Protein AF-K1T148-F1 (afdb_monomer)

Foldseek 3Di:
DVVLQVVLCVVCVNQKDWADDDKDWPPDPPPDPPPPCPPCPPPPPPVPPPDPDPDPPPPPDDPCVVQQVDPPNPWDPDFKDKDKDKIKMQGTWMDGPNDIGTKMKMKIKMWIWTDRGDPDIGTPDIDIAIEIEDDPCSPVPCCDPCNFVVSQVVCCVPPQVVPVVSVVVVYGHPGYD

Mean predicted aligned error: 13.89 Å

pLDDT: mean 74.74, std 14.48, range [38.25, 94.44]

Structure (mmCIF, N/CA/C/O backbone):
data_AF-K1T148-F1
#
_entry.id   AF-K1T148-F1
#
loop_
_atom_site.group_PDB
_atom_site.id
_atom_site.type_symbol
_atom_site.label_atom_id
_atom_site.label_alt_id
_atom_site.label_comp_id
_atom_site.label_asym_id
_atom_site.label_entity_id
_atom_site.label_seq_id
_atom_site.pdbx_PDB_ins_code
_atom_site.Cartn_x
_atom_site.Cartn_y
_atom_site.Cartn_z
_atom_site.occupancy
_atom_site.B_iso_or_equiv
_atom_site.auth_seq_id
_atom_site.auth_comp_id
_atom_site.auth_asym_id
_atom_site.auth_atom_id
_atom_site.pdbx_PDB_model_num
ATOM 1 N N . MET A 1 1 ? 2.094 3.150 15.308 1.00 55.84 1 MET A N 1
ATOM 2 C CA . MET A 1 1 ? 0.680 2.783 15.085 1.00 55.84 1 MET A CA 1
ATOM 3 C C . MET A 1 1 ? -0.249 3.056 16.262 1.00 55.84 1 MET A C 1
ATOM 5 O O . MET A 1 1 ? -1.378 3.397 15.967 1.00 55.84 1 MET A O 1
ATOM 9 N N . GLY A 1 2 ? 0.177 2.975 17.537 1.00 67.12 2 GLY A N 1
ATOM 10 C CA . GLY A 1 2 ? -0.718 3.254 18.683 1.00 67.12 2 GLY A CA 1
ATOM 11 C C . GLY A 1 2 ? -1.487 4.573 18.550 1.00 67.12 2 GLY A C 1
ATOM 12 O O . GLY A 1 2 ? -2.702 4.555 18.520 1.00 67.12 2 GLY A O 1
ATOM 13 N N . MET A 1 3 ? -0.789 5.675 18.246 1.00 77.06 3 MET A N 1
ATOM 14 C CA . MET A 1 3 ? -1.421 6.993 18.060 1.00 77.06 3 MET A CA 1
ATOM 15 C C . MET A 1 3 ? -2.500 7.054 16.962 1.00 77.06 3 MET A C 1
ATOM 17 O O . MET A 1 3 ? -3.396 7.885 17.048 1.00 77.06 3 MET A O 1
ATOM 21 N N . ILE A 1 4 ? -2.405 6.224 15.914 1.00 80.50 4 ILE A N 1
ATOM 22 C CA . ILE A 1 4 ? -3.405 6.192 14.831 1.00 80.50 4 ILE A CA 1
ATOM 23 C C . ILE A 1 4 ? -4.653 5.447 15.310 1.00 80.50 4 ILE A C 1
ATOM 25 O O . ILE A 1 4 ? -5.762 5.915 15.087 1.00 80.50 4 ILE A O 1
ATOM 29 N N . LEU A 1 5 ? -4.469 4.324 16.005 1.00 81.56 5 LEU A N 1
ATOM 30 C CA . LEU A 1 5 ? -5.564 3.521 16.553 1.00 81.56 5 LEU A CA 1
ATOM 31 C C . LEU A 1 5 ? -6.275 4.236 17.706 1.00 81.56 5 LEU A C 1
ATOM 33 O O . LEU A 1 5 ? -7.501 4.251 17.742 1.00 81.56 5 LEU A O 1
ATOM 37 N N . ASP A 1 6 ? -5.516 4.904 18.577 1.00 84.25 6 ASP A N 1
ATOM 38 C CA . ASP A 1 6 ? -6.058 5.740 19.651 1.00 84.25 6 ASP A CA 1
ATOM 39 C C . ASP A 1 6 ? -6.890 6.893 19.060 1.00 84.25 6 ASP A C 1
ATOM 41 O O . ASP A 1 6 ? -7.953 7.239 19.573 1.00 84.25 6 ASP A O 1
ATOM 45 N N . TYR A 1 7 ? -6.430 7.480 17.947 1.00 84.62 7 TYR A N 1
ATOM 46 C CA . TYR A 1 7 ? -7.187 8.504 17.229 1.00 84.62 7 TYR A CA 1
ATOM 47 C C . TYR A 1 7 ? -8.474 7.947 16.608 1.00 84.62 7 TYR A C 1
ATOM 49 O O . TYR A 1 7 ? -9.510 8.599 16.700 1.00 84.62 7 TYR A O 1
ATOM 57 N N . ILE A 1 8 ? -8.420 6.760 15.994 1.00 82.88 8 ILE A N 1
ATOM 58 C CA . ILE A 1 8 ? -9.592 6.076 15.424 1.00 82.88 8 ILE A CA 1
ATOM 59 C C . ILE A 1 8 ? -10.660 5.848 16.498 1.00 82.88 8 ILE A C 1
ATOM 61 O O . ILE A 1 8 ? -11.818 6.211 16.302 1.00 82.88 8 ILE A O 1
ATOM 65 N N . GLU A 1 9 ? -10.263 5.328 17.657 1.00 84.81 9 GLU A N 1
ATOM 66 C CA . GLU A 1 9 ? -11.169 5.056 18.776 1.00 84.81 9 GLU A CA 1
ATOM 67 C C . GLU A 1 9 ? -11.791 6.3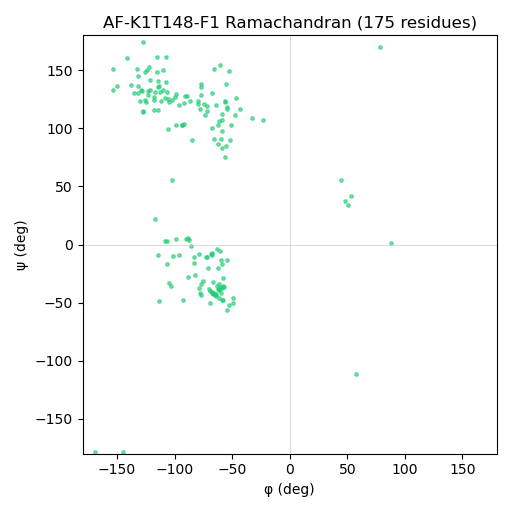49 19.340 1.00 84.81 9 GLU A C 1
ATOM 69 O O . GLU A 1 9 ? -13.005 6.429 19.544 1.00 84.81 9 GLU A O 1
ATOM 74 N N . GLN A 1 10 ? -10.991 7.413 19.498 1.00 85.19 10 GLN A N 1
ATOM 75 C CA . GLN A 1 10 ? -11.485 8.732 19.918 1.00 85.19 10 GLN A CA 1
ATOM 76 C C . GLN A 1 10 ? -12.444 9.356 18.896 1.00 85.19 10 GLN A C 1
ATOM 78 O O . GLN A 1 10 ? -13.482 9.908 19.269 1.00 85.19 10 GLN A O 1
ATOM 83 N N . ALA A 1 11 ? -12.106 9.284 17.607 1.00 82.44 11 ALA A N 1
ATOM 84 C CA . ALA A 1 11 ? -12.928 9.833 16.533 1.00 82.44 11 ALA A CA 1
ATOM 85 C C . ALA A 1 11 ? -14.255 9.075 16.384 1.00 82.44 11 ALA A C 1
ATOM 87 O O . ALA A 1 11 ? -15.274 9.696 16.084 1.00 82.44 11 ALA A O 1
ATOM 88 N N . GLY A 1 12 ? -14.253 7.771 16.675 1.00 77.75 12 GLY A N 1
ATOM 89 C CA . GLY A 1 12 ? -15.435 6.916 16.685 1.00 77.75 12 GLY A CA 1
ATOM 90 C C . GLY A 1 12 ? -16.450 7.222 17.783 1.00 77.75 12 GLY A C 1
ATOM 91 O O . GLY A 1 12 ? -17.535 6.652 17.756 1.00 77.75 12 GLY A O 1
ATOM 92 N N . LYS A 1 13 ? -16.135 8.089 18.760 1.00 81.25 13 LYS A N 1
ATOM 93 C CA . LYS A 1 13 ? -17.038 8.469 19.871 1.00 81.25 13 LYS A CA 1
ATOM 94 C C . LYS A 1 13 ? -17.701 7.258 20.559 1.00 81.25 13 LYS A C 1
ATOM 96 O O . LYS A 1 13 ? -18.871 7.318 20.932 1.00 81.25 13 LYS A O 1
ATOM 101 N N . GLY A 1 14 ? -16.957 6.159 20.711 1.00 79.12 14 GLY A N 1
ATOM 102 C CA . GLY A 1 14 ? -17.431 4.915 21.333 1.00 79.12 14 GLY A CA 1
ATOM 103 C C . GLY A 1 14 ? -18.119 3.915 20.395 1.00 79.12 14 GLY A C 1
ATOM 104 O O . GLY A 1 14 ? -18.543 2.864 20.864 1.00 79.12 14 GLY A O 1
ATOM 105 N N . LYS A 1 15 ? -18.222 4.201 19.089 1.00 80.31 15 LYS A N 1
ATOM 106 C CA . LYS A 1 15 ? -18.730 3.247 18.082 1.00 80.31 15 LYS A CA 1
ATOM 107 C C . LYS A 1 15 ? -17.730 2.153 17.733 1.00 80.31 15 LYS A C 1
ATOM 109 O O . LYS A 1 15 ? -18.122 1.032 17.422 1.00 80.31 15 LYS A O 1
ATOM 114 N N . TYR A 1 16 ? -16.449 2.494 17.795 1.00 85.31 16 TYR A N 1
ATOM 115 C CA . TYR A 1 16 ? -15.352 1.593 17.488 1.00 85.31 16 TYR A CA 1
ATOM 116 C C . TYR A 1 16 ? -14.536 1.337 18.744 1.00 85.31 16 TYR A C 1
ATOM 118 O O . TYR A 1 16 ? -14.278 2.268 19.507 1.00 85.31 16 TYR A O 1
ATOM 126 N N . GLN A 1 17 ? -14.098 0.096 18.920 1.00 88.19 17 GLN A N 1
ATOM 127 C CA . GLN A 1 17 ? -13.170 -0.280 19.981 1.00 88.19 17 GLN A CA 1
ATOM 128 C C . GLN A 1 17 ? -11.962 -0.993 19.380 1.00 88.19 17 GLN A C 1
ATOM 130 O O . GLN A 1 17 ? -12.118 -1.990 18.680 1.00 88.19 17 GLN A O 1
ATOM 135 N N . CYS A 1 18 ? -10.754 -0.505 19.646 1.00 87.56 18 CYS A N 1
ATOM 136 C CA . CYS A 1 18 ? -9.535 -1.113 19.113 1.00 87.56 18 CYS A CA 1
ATOM 137 C C . CYS A 1 18 ? -8.997 -2.166 20.093 1.00 87.56 18 CYS A C 1
ATOM 139 O O . CYS A 1 18 ? -8.753 -1.886 21.267 1.00 87.56 18 CYS A O 1
ATOM 141 N N . PHE A 1 19 ? -8.752 -3.381 19.607 1.00 88.00 19 PHE A N 1
ATOM 142 C CA . PHE A 1 19 ? -8.181 -4.477 20.384 1.00 88.00 19 PHE A CA 1
ATOM 143 C C . PHE A 1 19 ? -6.722 -4.693 20.004 1.00 88.00 19 PHE A C 1
ATOM 145 O O . PHE A 1 19 ? -6.395 -4.975 18.850 1.00 88.00 19 PHE A O 1
ATOM 152 N N . LYS A 1 20 ? -5.846 -4.609 21.010 1.00 87.69 20 LYS A N 1
ATOM 153 C CA . LYS A 1 20 ? -4.417 -4.876 20.841 1.00 87.69 20 LYS A CA 1
ATOM 154 C C . LYS A 1 20 ? -4.178 -6.368 20.643 1.00 87.69 20 LYS A C 1
ATOM 156 O O . LYS A 1 20 ? -4.372 -7.158 21.564 1.00 87.69 20 LYS A O 1
ATOM 161 N N . THR A 1 21 ? -3.703 -6.740 19.466 1.00 86.00 21 THR A N 1
ATOM 162 C CA . THR A 1 21 ? -3.376 -8.107 19.072 1.00 86.00 21 THR A CA 1
ATOM 163 C C . THR A 1 21 ? -1.954 -8.204 18.523 1.00 86.00 21 THR A C 1
ATOM 165 O O . THR A 1 21 ? -1.207 -7.225 18.418 1.00 86.00 21 THR A O 1
ATOM 168 N N . LYS A 1 22 ? -1.513 -9.436 18.252 1.00 84.62 22 LYS A N 1
ATOM 169 C CA . LYS A 1 22 ? -0.181 -9.681 17.698 1.00 84.62 22 LYS A CA 1
ATOM 170 C C . LYS A 1 22 ? -0.120 -9.134 16.271 1.00 84.62 22 LYS A C 1
ATOM 172 O O . LYS A 1 22 ? -0.955 -9.467 15.436 1.00 84.62 22 LYS A O 1
ATOM 177 N N . LYS A 1 23 ? 0.923 -8.352 15.989 1.00 87.88 23 LYS A N 1
ATOM 178 C CA . LYS A 1 23 ? 1.235 -7.868 14.639 1.00 87.88 23 LYS A CA 1
ATOM 179 C C . LYS A 1 23 ? 1.873 -8.984 13.832 1.00 87.88 23 LYS A C 1
ATOM 181 O O . LYS A 1 23 ? 2.837 -9.594 14.295 1.00 87.88 23 LYS A O 1
ATOM 186 N N . ILE A 1 24 ? 1.339 -9.240 12.646 1.00 86.88 24 ILE A N 1
ATOM 187 C CA . ILE A 1 24 ? 1.723 -10.387 11.820 1.00 86.88 24 ILE A CA 1
ATOM 188 C C . ILE A 1 24 ? 1.992 -9.900 10.396 1.00 86.88 24 ILE A C 1
ATOM 190 O O . ILE A 1 24 ? 1.175 -9.179 9.829 1.00 86.88 24 ILE A O 1
ATOM 194 N N . CYS A 1 25 ? 3.134 -10.286 9.822 1.00 87.50 25 CYS A N 1
ATOM 195 C CA . CYS A 1 25 ? 3.439 -10.066 8.406 1.00 87.50 25 CYS A CA 1
ATOM 196 C C . CYS A 1 25 ? 2.694 -11.100 7.560 1.00 87.50 25 CYS A C 1
ATOM 198 O O . CYS A 1 25 ? 2.951 -12.288 7.673 1.00 87.50 25 CYS A O 1
ATOM 200 N N . LEU A 1 26 ? 1.778 -10.683 6.701 1.00 84.94 26 LEU A N 1
ATOM 201 C CA . LEU A 1 26 ? 0.997 -11.612 5.884 1.00 84.94 26 LEU A CA 1
ATOM 202 C C . LEU A 1 26 ? 1.770 -12.144 4.667 1.00 84.94 26 LEU A C 1
ATOM 204 O O . LEU A 1 26 ? 1.286 -13.058 4.011 1.00 84.94 26 LEU A O 1
ATOM 208 N N . ASP A 1 27 ? 2.962 -11.612 4.374 1.00 77.94 27 ASP A N 1
ATOM 209 C CA . ASP A 1 27 ? 3.789 -12.084 3.252 1.00 77.94 27 ASP A CA 1
ATOM 210 C C . ASP A 1 27 ? 4.859 -13.107 3.654 1.00 77.94 27 ASP A C 1
ATOM 212 O O . ASP A 1 27 ? 5.496 -13.697 2.783 1.00 77.94 27 ASP A O 1
ATOM 216 N N . SER A 1 28 ? 5.086 -13.337 4.951 1.00 70.12 28 SER A N 1
ATOM 217 C CA . SER A 1 28 ? 5.961 -14.425 5.396 1.00 70.12 28 SER A CA 1
ATOM 218 C C . SER A 1 28 ? 5.202 -15.751 5.355 1.00 70.12 28 SER A C 1
ATOM 220 O O . SER A 1 28 ? 4.199 -15.907 6.050 1.00 70.12 28 SER A O 1
ATOM 222 N N . VAL A 1 29 ? 5.724 -16.702 4.574 1.00 57.78 29 VAL A N 1
ATOM 223 C CA . VAL A 1 29 ? 5.189 -18.064 4.359 1.00 57.78 29 VAL A CA 1
ATOM 224 C C . VAL A 1 29 ? 5.078 -18.876 5.665 1.00 57.78 29 VAL A C 1
ATOM 226 O O . VAL A 1 29 ? 4.322 -19.838 5.731 1.00 57.78 29 VAL A O 1
ATOM 229 N N . ASP A 1 30 ? 5.756 -18.440 6.729 1.00 53.31 30 ASP A N 1
ATOM 230 C CA . ASP A 1 30 ? 5.854 -19.147 8.013 1.00 53.31 30 ASP A CA 1
ATOM 231 C C . ASP A 1 30 ? 4.746 -18.823 9.030 1.00 53.31 30 ASP A C 1
ATOM 233 O O . ASP A 1 30 ? 4.816 -19.277 10.171 1.00 53.31 30 ASP A O 1
ATOM 237 N N . ASN A 1 31 ? 3.723 -18.036 8.677 1.00 49.59 31 ASN A N 1
ATOM 238 C CA . ASN A 1 31 ? 2.608 -17.809 9.600 1.00 49.59 31 ASN A CA 1
ATOM 239 C C . ASN A 1 31 ? 1.578 -18.930 9.488 1.00 49.59 31 ASN A C 1
ATOM 241 O O . ASN A 1 31 ? 0.641 -18.849 8.700 1.00 49.59 31 ASN A O 1
ATOM 245 N N . ASP A 1 32 ? 1.791 -19.959 10.309 1.00 46.97 32 ASP A N 1
ATOM 246 C CA . ASP A 1 32 ? 0.795 -20.924 10.772 1.00 46.97 32 ASP A CA 1
ATOM 247 C C . ASP A 1 32 ? -0.136 -21.447 9.671 1.00 46.97 32 ASP A C 1
ATOM 249 O O . ASP A 1 32 ? -1.365 -21.447 9.794 1.00 46.97 32 ASP A O 1
ATOM 253 N N . THR A 1 33 ? 0.453 -22.008 8.612 1.00 43.75 33 THR A N 1
ATOM 254 C CA . THR A 1 33 ? -0.211 -23.170 8.033 1.00 43.75 33 THR A CA 1
ATOM 255 C C . THR A 1 33 ? -0.207 -24.223 9.137 1.00 43.75 33 THR A C 1
ATOM 257 O O . THR A 1 33 ? 0.805 -24.857 9.424 1.00 43.75 33 THR A O 1
ATOM 260 N N . ILE A 1 34 ? -1.355 -24.420 9.795 1.00 44.72 34 ILE A N 1
ATOM 261 C CA . ILE A 1 34 ? -1.693 -25.770 10.237 1.00 44.72 34 ILE A CA 1
ATOM 262 C C . ILE A 1 34 ? -1.517 -26.581 8.964 1.00 44.72 34 ILE A C 1
ATOM 264 O O . ILE A 1 34 ? -2.304 -26.432 8.027 1.00 44.72 34 ILE A O 1
ATOM 268 N N . ALA A 1 35 ? -0.401 -27.300 8.886 1.00 41.62 35 ALA A N 1
ATOM 269 C CA . ALA A 1 35 ? -0.096 -28.189 7.797 1.00 41.62 35 ALA A CA 1
ATOM 270 C C . ALA A 1 35 ? -1.188 -29.253 7.826 1.00 41.62 35 ALA A C 1
ATOM 272 O O . ALA A 1 35 ? -1.060 -30.306 8.448 1.00 41.62 35 ALA A O 1
ATOM 273 N N . TYR A 1 36 ? -2.310 -28.963 7.172 1.00 38.25 36 TYR A N 1
ATOM 274 C CA . TYR A 1 36 ? -3.072 -29.994 6.522 1.00 38.25 36 TYR A CA 1
ATOM 275 C C . TYR A 1 36 ? -2.080 -30.560 5.521 1.00 38.25 36 TYR A C 1
ATOM 277 O O . TYR A 1 36 ? -1.922 -30.025 4.425 1.00 38.25 36 TYR A O 1
ATOM 285 N N . ASN A 1 37 ? -1.347 -31.585 5.964 1.00 43.41 37 ASN A N 1
ATOM 286 C CA . ASN A 1 37 ? -0.711 -32.568 5.112 1.00 43.41 37 ASN A CA 1
ATOM 287 C C . ASN A 1 37 ? -1.839 -33.156 4.259 1.00 43.41 37 ASN A C 1
ATOM 289 O O . ASN A 1 37 ? -2.349 -34.242 4.520 1.00 43.41 37 ASN A O 1
ATOM 293 N N . TYR A 1 38 ? -2.290 -32.394 3.266 1.00 43.09 38 TYR A N 1
ATOM 294 C CA . TYR A 1 38 ? -2.750 -32.985 2.040 1.00 43.09 38 TYR A CA 1
ATOM 295 C C . TYR A 1 38 ? -1.532 -33.742 1.568 1.00 43.09 38 TYR A C 1
ATOM 297 O O . TYR A 1 38 ? -0.529 -33.114 1.240 1.00 43.09 38 TYR A O 1
ATOM 305 N N . ASP A 1 39 ? -1.607 -35.069 1.684 1.00 50.28 39 ASP A N 1
ATOM 306 C CA . ASP A 1 39 ? -0.685 -35.993 1.052 1.00 50.28 39 ASP A CA 1
ATOM 307 C C . ASP A 1 39 ? -0.254 -35.360 -0.263 1.00 50.28 39 ASP A C 1
ATOM 309 O O . ASP A 1 39 ? -1.065 -35.243 -1.193 1.00 50.28 39 ASP A O 1
ATOM 313 N N . ASP A 1 40 ? 1.004 -34.921 -0.309 1.00 50.25 40 ASP A N 1
ATOM 314 C CA . ASP A 1 40 ? 1.718 -34.694 -1.546 1.00 50.25 40 ASP A CA 1
ATOM 315 C C . ASP A 1 40 ? 1.709 -36.057 -2.230 1.00 50.25 40 ASP A C 1
ATOM 317 O O . ASP A 1 40 ? 2.630 -36.868 -2.113 1.00 50.25 40 ASP A O 1
ATOM 321 N N . LYS A 1 41 ? 0.603 -36.353 -2.920 1.00 52.31 41 LYS A N 1
ATOM 322 C CA . LYS A 1 41 ? 0.574 -37.351 -3.964 1.00 52.31 41 LYS A CA 1
ATOM 323 C C . LYS A 1 41 ? 1.601 -36.833 -4.934 1.00 52.31 41 LYS A C 1
ATOM 325 O O . LYS A 1 41 ? 1.324 -35.905 -5.690 1.00 52.31 41 LYS A O 1
ATOM 330 N N . THR A 1 42 ? 2.794 -37.405 -4.792 1.00 50.00 42 THR A N 1
ATOM 331 C CA . THR A 1 42 ? 3.965 -37.255 -5.636 1.00 50.00 42 THR A CA 1
ATOM 332 C C . THR A 1 42 ? 3.491 -36.813 -6.999 1.00 50.00 42 THR A C 1
ATOM 334 O O . THR A 1 42 ? 2.830 -37.603 -7.685 1.00 50.00 42 THR A O 1
ATOM 337 N N . ILE A 1 43 ? 3.727 -35.538 -7.328 1.00 48.59 43 ILE A N 1
ATOM 338 C CA . ILE A 1 43 ? 3.428 -34.996 -8.647 1.00 48.59 43 ILE A CA 1
ATOM 339 C C . ILE A 1 43 ? 4.018 -36.016 -9.600 1.00 48.59 43 ILE A C 1
ATOM 341 O O . ILE A 1 43 ? 5.232 -36.240 -9.582 1.00 48.59 43 ILE A O 1
ATOM 345 N N . ALA A 1 44 ? 3.136 -36.724 -10.315 1.00 48.00 44 ALA A N 1
ATOM 346 C CA . ALA A 1 44 ? 3.539 -37.735 -11.268 1.00 48.00 44 ALA A CA 1
ATOM 347 C C . ALA A 1 44 ? 4.649 -37.095 -12.083 1.00 48.00 44 ALA A C 1
ATOM 349 O O . ALA A 1 44 ? 4.464 -35.963 -12.534 1.00 48.00 44 ALA A O 1
ATOM 350 N N . ASN A 1 45 ? 5.804 -37.764 -12.154 1.00 50.97 45 ASN A N 1
ATOM 351 C CA . ASN A 1 45 ? 6.959 -37.318 -12.914 1.00 50.97 45 ASN A CA 1
ATOM 352 C C . ASN A 1 45 ? 6.498 -37.093 -14.352 1.00 50.97 45 ASN A C 1
ATOM 354 O O . ASN A 1 45 ? 6.578 -37.988 -15.191 1.00 50.97 45 ASN A O 1
ATOM 358 N N . ALA A 1 46 ? 5.959 -35.906 -14.619 1.00 48.50 46 ALA A N 1
ATOM 359 C CA . ALA A 1 46 ? 5.690 -35.419 -15.937 1.00 48.50 46 ALA A CA 1
ATOM 360 C C . ALA A 1 46 ? 7.081 -35.386 -16.525 1.00 48.50 46 ALA A C 1
ATOM 362 O O . ALA A 1 46 ? 7.927 -34.602 -16.088 1.00 48.50 46 ALA A O 1
ATOM 363 N N . THR A 1 47 ? 7.347 -36.342 -17.408 1.00 55.03 47 THR A N 1
ATOM 364 C CA . THR A 1 47 ? 8.509 -36.363 -18.275 1.00 55.03 47 THR A CA 1
ATOM 365 C C . THR A 1 47 ? 8.520 -35.017 -18.970 1.00 55.03 47 THR A C 1
ATOM 367 O O . THR A 1 47 ? 7.853 -34.822 -19.984 1.00 55.03 47 THR A O 1
ATOM 370 N N . LYS A 1 48 ? 9.193 -34.051 -18.337 1.00 47.06 48 LYS A N 1
ATOM 371 C CA . LYS A 1 48 ? 9.434 -32.728 -18.877 1.00 47.06 48 LYS A CA 1
ATOM 372 C C . LYS A 1 48 ? 10.087 -33.004 -20.213 1.00 47.06 48 LYS A C 1
ATOM 374 O O . LYS A 1 48 ? 11.169 -33.593 -20.244 1.00 47.06 48 LYS A O 1
ATOM 379 N N . SER A 1 49 ? 9.440 -32.615 -21.307 1.00 53.25 49 SER A N 1
ATOM 380 C CA . SER A 1 49 ? 10.207 -32.400 -22.519 1.00 53.25 49 SER A CA 1
ATOM 381 C C . SER A 1 49 ? 11.289 -31.402 -22.111 1.00 53.25 49 SER A C 1
ATOM 383 O O . SER A 1 49 ? 11.007 -30.322 -21.592 1.00 53.25 49 SER A O 1
ATOM 385 N N . THR A 1 50 ? 12.550 -31.809 -22.218 1.00 57.06 50 THR A N 1
ATOM 386 C CA . THR A 1 50 ? 13.704 -30.985 -21.831 1.00 57.06 50 THR A CA 1
ATOM 387 C C . THR A 1 50 ? 13.756 -29.677 -22.617 1.00 57.06 50 THR A C 1
ATOM 389 O O . THR A 1 50 ? 14.473 -28.758 -22.234 1.00 57.06 50 THR A O 1
ATOM 392 N N . PHE A 1 51 ? 12.963 -29.577 -23.685 1.00 57.59 51 PHE A N 1
ATOM 393 C CA . PHE A 1 51 ? 12.850 -28.427 -24.554 1.00 57.59 51 PHE A CA 1
ATOM 394 C C . PHE A 1 51 ? 11.375 -28.196 -24.901 1.00 57.59 51 PHE A C 1
ATOM 396 O O . PHE A 1 51 ? 10.620 -29.140 -25.140 1.00 57.59 51 PHE A O 1
ATOM 403 N N . ALA A 1 52 ? 10.970 -26.927 -24.881 1.00 58.16 52 ALA A N 1
ATOM 404 C CA . ALA A 1 52 ? 9.621 -26.471 -25.217 1.00 58.16 52 ALA A CA 1
ATOM 405 C C . ALA A 1 52 ? 9.463 -26.129 -26.713 1.00 58.16 52 ALA A C 1
ATOM 407 O O . ALA A 1 52 ? 8.419 -25.630 -27.121 1.00 58.16 52 ALA A O 1
ATOM 408 N N . GLU A 1 53 ? 10.494 -26.365 -27.529 1.00 57.09 53 GLU A N 1
ATOM 409 C CA . GLU A 1 53 ? 10.451 -26.088 -28.965 1.00 57.09 53 GLU A CA 1
ATOM 410 C C . GLU A 1 53 ? 9.935 -27.301 -29.740 1.00 57.09 53 GLU A C 1
ATOM 412 O O . GLU A 1 53 ? 10.429 -28.415 -29.580 1.00 57.09 53 GLU A O 1
ATOM 417 N N . THR A 1 54 ? 8.927 -27.069 -30.582 1.00 65.94 54 THR A N 1
ATOM 418 C CA . THR A 1 54 ? 8.289 -28.082 -31.438 1.00 65.94 54 THR A CA 1
ATOM 419 C C . THR A 1 54 ? 9.063 -28.324 -32.742 1.00 65.94 54 THR A C 1
ATOM 421 O O . THR A 1 54 ? 8.846 -29.334 -33.406 1.00 65.94 54 THR A O 1
ATOM 424 N N . ASP A 1 55 ? 9.980 -27.422 -33.108 1.00 66.50 55 ASP A N 1
ATOM 425 C CA . ASP A 1 55 ? 10.817 -27.501 -34.308 1.00 66.50 55 ASP A CA 1
ATOM 426 C C . ASP A 1 55 ? 12.299 -27.579 -33.911 1.00 66.50 55 ASP A C 1
ATOM 428 O O . ASP A 1 55 ? 12.850 -26.656 -33.320 1.00 66.50 55 ASP A O 1
ATOM 432 N N . HIS A 1 56 ? 12.942 -28.705 -34.225 1.00 65.12 56 HIS A N 1
ATOM 433 C CA . HIS A 1 56 ? 14.360 -28.957 -33.947 1.00 65.12 56 HIS A CA 1
ATOM 434 C C . HIS A 1 56 ? 15.262 -28.727 -35.163 1.00 65.12 56 HIS A C 1
ATOM 436 O O . HIS A 1 56 ? 16.464 -29.021 -35.114 1.00 65.12 56 HIS A O 1
ATOM 442 N N . SER A 1 57 ? 14.710 -28.245 -36.278 1.00 70.31 57 SER A N 1
ATOM 443 C CA . SER A 1 57 ? 15.527 -27.879 -37.421 1.00 70.31 57 SER A CA 1
ATOM 444 C C . SER A 1 57 ? 16.437 -26.719 -37.008 1.00 70.31 57 SER A C 1
ATOM 446 O O . SER A 1 57 ? 16.000 -25.663 -36.557 1.00 70.31 57 SER A O 1
ATOM 448 N N . ARG A 1 58 ? 17.758 -26.929 -37.088 1.00 58.84 58 ARG A N 1
ATOM 449 C CA . ARG A 1 58 ? 18.732 -25.867 -36.819 1.00 58.84 58 ARG A CA 1
ATOM 450 C C . ARG A 1 58 ? 18.588 -24.796 -37.895 1.00 58.84 58 ARG A C 1
ATOM 452 O O . ARG A 1 58 ? 19.267 -24.843 -38.921 1.00 58.84 58 ARG A O 1
ATOM 459 N N . VAL A 1 59 ? 17.741 -23.803 -37.644 1.00 65.56 59 VAL A N 1
ATOM 460 C CA . VAL A 1 59 ? 17.830 -22.517 -38.330 1.00 65.56 59 VAL A CA 1
ATOM 461 C C . VAL A 1 59 ? 19.246 -22.011 -38.071 1.00 65.56 59 VAL A C 1
ATOM 463 O O . VAL A 1 59 ? 19.686 -21.974 -36.921 1.00 65.56 59 VAL A O 1
ATOM 466 N N . LYS A 1 60 ? 20.004 -21.721 -39.138 1.00 64.56 60 LYS A N 1
ATOM 467 C CA . LYS A 1 60 ? 21.386 -21.224 -39.047 1.00 64.56 60 LYS A CA 1
ATOM 468 C C . LYS A 1 60 ? 21.456 -20.170 -37.946 1.00 64.56 60 LYS A C 1
ATOM 470 O O . LYS A 1 60 ? 20.798 -19.137 -38.052 1.00 64.56 60 LYS A O 1
ATOM 475 N N . THR A 1 61 ? 22.225 -20.440 -36.895 1.00 62.88 61 THR A N 1
ATOM 476 C CA . THR A 1 61 ? 22.363 -19.527 -35.764 1.00 62.88 61 THR A CA 1
ATOM 477 C C . THR A 1 61 ? 22.899 -18.205 -36.295 1.00 62.88 61 THR A C 1
ATOM 479 O O . THR A 1 61 ? 24.023 -18.132 -36.794 1.00 62.88 61 THR A O 1
ATOM 482 N N . VAL A 1 62 ? 22.083 -17.156 -36.252 1.00 61.84 62 VAL A N 1
ATOM 483 C CA . VAL A 1 62 ? 22.516 -15.836 -36.703 1.00 61.84 62 VAL A CA 1
ATOM 484 C C . VAL A 1 62 ? 23.348 -15.224 -35.585 1.00 61.84 62 VAL A C 1
ATOM 486 O O . VAL A 1 62 ? 22.888 -15.098 -34.451 1.00 61.84 62 VAL A O 1
ATOM 489 N N . SER A 1 63 ? 24.589 -14.838 -35.890 1.00 63.12 63 SER A N 1
ATOM 490 C CA . SER A 1 63 ? 25.408 -14.082 -34.944 1.00 63.12 63 SER A CA 1
ATOM 491 C C . SER A 1 63 ? 24.800 -12.698 -34.749 1.00 63.12 63 SER A C 1
ATOM 493 O O . SER A 1 63 ? 24.983 -11.787 -35.556 1.00 63.12 63 SER A O 1
ATOM 495 N N . ILE A 1 64 ? 24.074 -12.532 -33.646 1.00 63.00 64 ILE A N 1
ATOM 496 C CA . ILE A 1 64 ? 23.427 -11.266 -33.298 1.00 63.00 64 ILE A CA 1
ATOM 497 C C . ILE A 1 64 ? 24.461 -10.220 -32.832 1.00 63.00 64 ILE A C 1
ATOM 499 O O . ILE A 1 64 ? 24.172 -9.032 -32.737 1.00 63.00 64 ILE A O 1
ATOM 503 N N . ALA A 1 65 ? 25.712 -10.628 -32.590 1.00 64.19 65 ALA A N 1
ATOM 504 C CA . ALA A 1 65 ? 26.764 -9.764 -32.062 1.00 64.19 65 ALA A CA 1
ATOM 505 C C . ALA A 1 65 ? 27.022 -8.518 -32.926 1.00 64.19 65 ALA A C 1
ATOM 507 O O . ALA A 1 65 ? 27.267 -7.451 -32.373 1.00 64.19 65 ALA A O 1
ATOM 508 N N . TYR A 1 66 ? 26.944 -8.619 -34.257 1.00 60.22 66 TYR A N 1
ATOM 509 C CA . TYR A 1 66 ? 27.154 -7.466 -35.142 1.00 60.22 66 TYR A CA 1
ATOM 510 C C . TYR A 1 66 ? 26.038 -6.417 -34.997 1.00 60.22 66 TYR A C 1
ATOM 512 O O . TYR A 1 66 ? 26.312 -5.223 -34.880 1.00 60.22 66 TYR A O 1
ATOM 520 N N . LEU A 1 67 ? 24.787 -6.877 -34.898 1.00 58.00 67 LEU A N 1
ATOM 521 C CA . LEU A 1 67 ? 23.596 -6.036 -34.740 1.00 58.00 67 LEU A CA 1
ATOM 522 C C . LEU A 1 67 ? 23.468 -5.395 -33.353 1.00 58.00 67 LEU A C 1
ATOM 524 O O . LEU A 1 67 ? 22.620 -4.537 -33.189 1.00 58.00 67 LEU A O 1
ATOM 528 N N . PHE A 1 68 ? 24.271 -5.793 -32.362 1.00 59.50 68 PHE A N 1
ATOM 529 C CA . PHE A 1 68 ? 24.254 -5.213 -31.007 1.00 59.50 68 PHE A CA 1
ATOM 530 C C . PHE A 1 68 ? 25.547 -4.469 -30.643 1.00 59.50 68 PHE A C 1
ATOM 532 O O . PHE A 1 68 ? 25.605 -3.828 -29.597 1.00 59.50 68 PHE A O 1
ATOM 539 N N . LYS A 1 69 ? 26.597 -4.572 -31.470 1.00 59.59 69 LYS A N 1
ATOM 540 C CA . LYS A 1 69 ? 27.894 -3.898 -31.265 1.00 59.59 69 LYS A CA 1
ATOM 541 C C . LYS A 1 69 ? 28.071 -2.651 -32.134 1.00 59.59 69 LYS A C 1
ATOM 543 O O . LYS A 1 69 ? 29.037 -1.918 -31.949 1.00 59.59 69 LYS A O 1
ATOM 548 N N . SER A 1 70 ? 27.181 -2.420 -33.096 1.00 63.75 70 SER A N 1
ATOM 549 C CA . SER A 1 70 ? 27.251 -1.243 -33.960 1.00 63.75 70 SER A CA 1
ATOM 550 C C . SER A 1 70 ? 26.740 0.008 -33.223 1.00 63.75 70 SER A C 1
ATOM 552 O O . SER A 1 70 ? 25.675 -0.039 -32.614 1.00 63.75 70 SER A O 1
ATOM 554 N N . PRO A 1 71 ? 27.422 1.163 -33.315 1.00 61.56 71 PRO A N 1
ATOM 555 C CA . PRO A 1 71 ? 26.914 2.431 -32.783 1.00 61.56 71 PRO A CA 1
ATOM 556 C C . PRO A 1 71 ? 25.672 2.952 -33.534 1.00 61.56 71 PRO A C 1
ATOM 558 O O . PRO A 1 71 ? 25.063 3.926 -33.108 1.00 61.56 71 PRO A O 1
ATOM 561 N N . LYS A 1 72 ? 25.279 2.311 -34.648 1.00 63.59 72 LYS A N 1
ATOM 562 C CA . LYS A 1 72 ? 24.059 2.622 -35.418 1.00 63.59 72 LYS A CA 1
ATOM 563 C C . LYS A 1 72 ? 22.811 1.886 -34.919 1.00 63.59 72 LYS A C 1
ATOM 565 O O . LYS A 1 72 ? 21.768 1.960 -35.564 1.00 63.59 72 LYS A O 1
ATOM 570 N N . VAL A 1 73 ? 22.915 1.125 -33.832 1.00 66.75 73 VAL A N 1
ATOM 571 C CA . VAL A 1 73 ? 21.787 0.354 -33.306 1.00 66.75 73 VAL A CA 1
ATOM 572 C C . VAL A 1 73 ? 20.822 1.320 -32.628 1.00 66.75 73 VAL A C 1
ATOM 574 O O . VAL A 1 73 ? 21.236 2.041 -31.718 1.00 66.75 73 VAL A O 1
ATOM 577 N N . PRO A 1 74 ? 19.556 1.382 -33.072 1.00 69.44 74 PRO A N 1
ATOM 578 C CA . PRO A 1 74 ? 18.573 2.249 -32.447 1.00 69.44 74 PRO A CA 1
ATOM 579 C C . PRO A 1 74 ? 18.382 1.852 -30.974 1.00 69.44 74 PRO A C 1
ATOM 581 O O . PRO A 1 74 ? 18.613 0.693 -30.612 1.00 69.44 74 PRO A O 1
ATOM 584 N N . PRO A 1 75 ? 17.955 2.789 -30.109 1.00 72.62 75 PRO A N 1
ATOM 585 C CA . PRO A 1 75 ? 17.660 2.479 -28.716 1.00 72.62 75 PRO A CA 1
ATOM 586 C C . PRO A 1 75 ? 16.684 1.296 -28.620 1.00 72.62 75 PRO A C 1
ATOM 588 O O . PRO A 1 75 ? 15.851 1.111 -29.516 1.00 72.62 75 PRO A O 1
ATOM 591 N N . PRO A 1 76 ? 16.769 0.482 -27.550 1.00 76.62 76 PRO A N 1
ATOM 592 C CA . PRO A 1 76 ? 15.928 -0.698 -27.416 1.00 76.62 76 PRO A CA 1
ATOM 593 C C . PRO A 1 76 ? 14.452 -0.308 -27.527 1.00 76.62 76 PRO A C 1
ATOM 595 O O . PRO A 1 76 ? 14.025 0.689 -26.952 1.00 76.62 76 PRO A O 1
ATOM 598 N N . ILE A 1 77 ? 13.665 -1.107 -28.251 1.00 80.62 77 ILE A N 1
ATOM 599 C CA . ILE A 1 77 ? 12.223 -0.864 -28.426 1.00 80.62 77 ILE A CA 1
ATOM 600 C C . ILE A 1 77 ? 11.517 -0.914 -27.057 1.00 80.62 77 ILE A C 1
ATOM 602 O O . ILE A 1 77 ? 10.674 -0.076 -26.750 1.00 80.62 77 ILE A O 1
ATOM 606 N N . PHE A 1 78 ? 11.947 -1.835 -26.186 1.00 84.12 78 PHE A N 1
ATOM 607 C CA . PHE A 1 78 ? 11.528 -1.904 -24.785 1.00 84.12 78 PHE A CA 1
ATOM 608 C C . PHE A 1 78 ? 12.504 -1.140 -23.889 1.00 84.12 78 PHE A C 1
ATOM 610 O O . PHE A 1 78 ? 13.604 -1.627 -23.580 1.00 84.12 78 PHE A O 1
ATOM 617 N N . GLN A 1 79 ? 12.084 0.059 -23.485 1.00 89.12 79 GLN A N 1
ATOM 618 C CA . GLN A 1 79 ? 12.867 0.956 -22.630 1.00 89.12 79 GLN A CA 1
ATOM 619 C C . GLN A 1 79 ? 12.367 0.987 -21.193 1.00 89.12 79 GLN A C 1
ATOM 621 O O . GLN A 1 79 ? 13.182 1.166 -20.301 1.00 89.12 79 GLN A O 1
ATOM 626 N N . TYR A 1 80 ? 11.066 0.842 -20.959 1.00 92.00 80 TYR A N 1
ATOM 627 C CA . TYR A 1 80 ? 10.470 1.006 -19.636 1.00 92.00 80 TYR A CA 1
ATOM 628 C C . TYR A 1 80 ? 10.070 -0.346 -19.059 1.00 92.00 80 TYR A C 1
ATOM 630 O O . TYR A 1 80 ? 9.418 -1.141 -19.733 1.00 92.00 80 TYR A O 1
ATOM 638 N N . PHE A 1 81 ? 10.470 -0.584 -17.816 1.00 92.50 81 PHE A N 1
ATOM 639 C CA . PHE A 1 81 ? 10.232 -1.820 -17.082 1.00 92.50 81 PHE A CA 1
ATOM 640 C C . PHE A 1 81 ? 9.591 -1.451 -15.757 1.00 92.50 81 PHE A C 1
ATOM 642 O O . PHE A 1 81 ? 10.214 -0.769 -14.945 1.00 92.50 81 PHE A O 1
ATOM 649 N N . LEU A 1 82 ? 8.338 -1.852 -15.583 1.00 94.44 8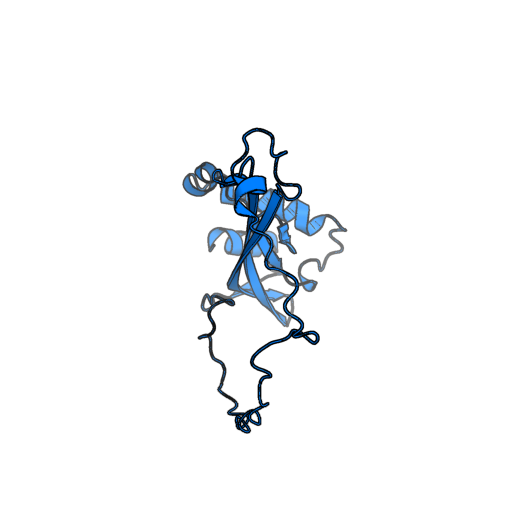2 LEU A N 1
ATOM 650 C CA . LEU A 1 82 ? 7.574 -1.604 -14.374 1.00 94.44 82 LEU A CA 1
ATOM 651 C C . LEU A 1 82 ? 7.592 -2.869 -13.522 1.00 94.44 82 LEU A C 1
ATOM 653 O O . LEU A 1 82 ? 7.241 -3.937 -14.017 1.00 94.44 82 LEU A O 1
ATOM 657 N N . ASP A 1 83 ? 7.979 -2.728 -12.264 1.00 92.50 83 ASP A N 1
ATOM 658 C CA . ASP A 1 83 ? 7.912 -3.793 -11.272 1.00 92.50 83 ASP A CA 1
ATOM 659 C C . ASP A 1 83 ? 7.483 -3.207 -9.923 1.00 92.50 83 ASP A C 1
ATOM 661 O O . ASP A 1 83 ? 7.569 -1.997 -9.691 1.00 92.50 83 ASP A O 1
ATOM 665 N N . GLY A 1 84 ? 6.987 -4.045 -9.026 1.00 91.19 84 GLY A N 1
ATOM 666 C CA . GLY A 1 84 ? 6.537 -3.604 -7.721 1.00 91.19 84 GLY A CA 1
ATOM 667 C C . GLY A 1 84 ? 6.625 -4.694 -6.673 1.00 91.19 84 GLY A C 1
ATOM 668 O O . GLY A 1 84 ? 6.489 -5.879 -6.952 1.00 91.19 84 GLY A O 1
ATOM 669 N N . SER A 1 85 ? 6.814 -4.260 -5.435 1.00 90.19 85 SER A N 1
ATOM 670 C CA . SER A 1 85 ? 6.750 -5.113 -4.259 1.00 90.19 85 SER A CA 1
ATOM 671 C C . SER A 1 85 ? 5.693 -4.585 -3.300 1.00 90.19 85 SER A C 1
ATOM 673 O O . SER A 1 85 ? 5.388 -3.386 -3.266 1.00 90.19 85 SER A O 1
ATOM 675 N N . ARG A 1 86 ? 5.124 -5.492 -2.511 1.00 90.38 86 ARG A N 1
ATOM 676 C CA . ARG A 1 86 ? 4.191 -5.158 -1.443 1.00 90.38 86 ARG A CA 1
ATOM 677 C C . ARG A 1 86 ? 4.589 -5.868 -0.160 1.00 90.38 86 ARG A C 1
ATOM 679 O O . ARG A 1 86 ? 5.028 -7.012 -0.202 1.00 90.38 86 ARG A O 1
ATOM 686 N N . HIS A 1 87 ? 4.372 -5.183 0.954 1.00 90.69 87 HIS A N 1
ATOM 687 C CA . HIS A 1 87 ? 4.398 -5.761 2.285 1.00 90.69 87 HIS A CA 1
ATOM 688 C C . HIS A 1 87 ? 3.075 -5.501 2.996 1.00 90.69 87 HIS A C 1
ATOM 690 O O . HIS A 1 87 ? 2.587 -4.377 2.991 1.00 90.69 87 HIS A O 1
ATOM 696 N N . THR A 1 88 ? 2.486 -6.519 3.602 1.00 91.38 88 THR A N 1
ATOM 697 C CA . THR A 1 88 ? 1.140 -6.504 4.170 1.00 91.38 88 THR A CA 1
ATOM 698 C C . THR A 1 88 ? 1.209 -7.025 5.591 1.00 91.38 88 THR A C 1
ATOM 700 O O . THR A 1 88 ? 1.828 -8.050 5.859 1.00 91.38 88 THR A O 1
ATOM 703 N N . PHE A 1 89 ? 0.567 -6.327 6.516 1.00 90.12 89 PHE A N 1
ATOM 704 C CA . PHE A 1 89 ? 0.641 -6.617 7.937 1.00 90.12 89 PHE A CA 1
ATOM 705 C C . PHE A 1 89 ? -0.750 -6.567 8.550 1.00 90.12 89 PHE A C 1
ATOM 707 O O . PHE A 1 89 ? -1.448 -5.563 8.412 1.00 90.12 89 PHE A O 1
ATOM 714 N N . LYS A 1 90 ? -1.125 -7.602 9.303 1.00 91.00 90 LYS A N 1
ATOM 715 C CA . LYS A 1 90 ? -2.187 -7.463 10.300 1.00 91.00 90 LYS A CA 1
ATOM 716 C C . LYS A 1 90 ? -1.623 -6.630 11.444 1.00 91.00 90 LYS A C 1
ATOM 718 O O . LYS A 1 90 ? -0.622 -7.031 12.044 1.00 91.00 90 LYS A O 1
ATOM 723 N N . ILE A 1 91 ? -2.222 -5.471 11.711 1.00 89.19 91 ILE A N 1
ATOM 724 C CA . ILE A 1 91 ? -1.691 -4.536 12.709 1.00 89.19 91 ILE A CA 1
ATOM 725 C C . ILE A 1 91 ? -2.452 -4.541 14.027 1.00 89.19 91 ILE A C 1
ATOM 727 O O . ILE A 1 91 ? -1.791 -4.363 15.046 1.00 89.19 91 ILE A O 1
ATOM 731 N N . ASP A 1 92 ? -3.772 -4.726 14.004 1.00 91.06 92 ASP A N 1
ATOM 732 C CA . ASP A 1 92 ? -4.636 -4.860 15.184 1.00 91.06 92 ASP A CA 1
ATOM 733 C C . ASP A 1 92 ? -6.043 -5.323 14.772 1.00 91.06 92 ASP A C 1
ATOM 735 O O . ASP A 1 92 ? -6.271 -5.565 13.588 1.00 91.06 92 ASP A O 1
ATOM 739 N N . ASP A 1 93 ? -6.962 -5.467 15.730 1.00 90.69 93 ASP A N 1
ATOM 740 C CA . ASP A 1 93 ? -8.375 -5.772 15.476 1.00 90.69 93 ASP A CA 1
ATOM 741 C C . ASP A 1 93 ? -9.276 -4.603 15.930 1.00 90.69 93 ASP A C 1
ATOM 743 O O . ASP A 1 93 ? -8.955 -3.896 16.884 1.00 90.69 93 ASP A O 1
ATOM 747 N N . ILE A 1 94 ? -10.410 -4.394 15.260 1.00 89.19 94 ILE A N 1
ATOM 748 C CA . ILE A 1 94 ? -11.414 -3.366 15.563 1.00 89.19 94 ILE A CA 1
ATOM 749 C C . ILE A 1 94 ? -12.780 -4.008 15.802 1.00 89.19 94 ILE A C 1
ATOM 751 O O . ILE A 1 94 ? -13.259 -4.814 15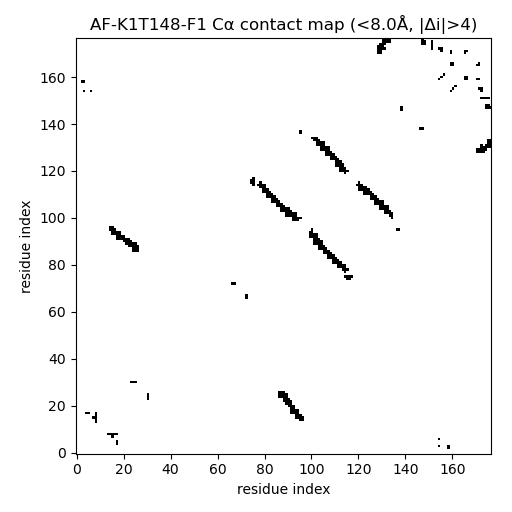.007 1.00 89.19 94 ILE A O 1
ATO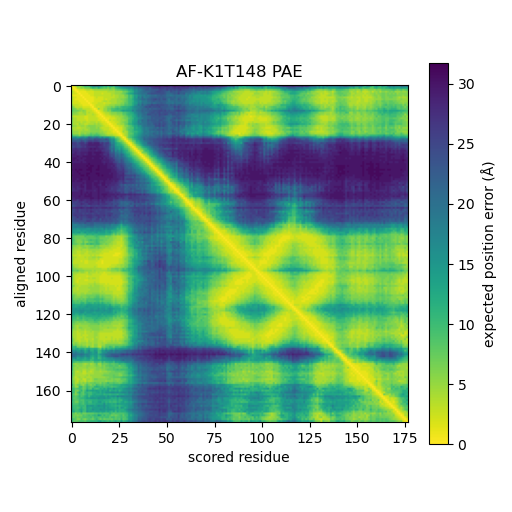M 755 N N . GLY A 1 95 ? -13.403 -3.659 16.920 1.00 89.06 95 GLY A N 1
ATOM 756 C CA . GLY A 1 95 ? -14.785 -3.979 17.238 1.00 89.06 95 GLY A CA 1
ATOM 757 C C . GLY A 1 95 ? -15.717 -2.924 16.674 1.00 89.06 95 GLY A C 1
ATOM 758 O O . GLY A 1 95 ? -15.571 -1.748 17.006 1.00 89.06 95 GLY A O 1
ATOM 759 N N . ILE A 1 96 ? -16.675 -3.357 15.859 1.00 86.69 96 ILE A N 1
ATOM 760 C CA . ILE A 1 96 ? -17.753 -2.522 15.325 1.00 86.69 96 ILE A CA 1
ATOM 761 C C . ILE A 1 96 ? -19.070 -3.230 15.650 1.00 86.69 96 ILE A C 1
ATOM 763 O O . ILE A 1 96 ? -19.317 -4.367 15.228 1.00 86.69 96 ILE A O 1
ATOM 767 N N . GLY A 1 97 ? -19.889 -2.605 16.496 1.00 84.56 97 GLY A N 1
ATOM 768 C CA . GLY A 1 97 ? -21.092 -3.230 17.043 1.00 84.56 97 GLY A CA 1
ATOM 769 C C . GLY A 1 97 ? -20.781 -4.532 17.797 1.00 84.56 97 GLY A C 1
ATOM 770 O O . GLY A 1 97 ? -20.190 -4.514 18.872 1.00 84.56 97 GLY A O 1
ATOM 771 N N . LYS A 1 98 ? -21.211 -5.676 17.246 1.00 85.25 98 LYS A N 1
ATOM 772 C CA . LYS A 1 98 ? -20.992 -7.021 17.827 1.00 85.25 98 LYS A CA 1
ATOM 773 C C . LYS A 1 98 ? -19.950 -7.857 17.076 1.00 85.25 98 LYS A C 1
ATOM 775 O O . LYS A 1 98 ? -19.772 -9.030 17.400 1.00 85.25 98 LYS A O 1
ATOM 780 N N . LYS A 1 99 ? -19.311 -7.294 16.050 1.00 87.81 99 LYS A N 1
ATOM 781 C CA . LYS A 1 99 ? -18.343 -7.991 15.198 1.00 87.81 99 LYS A CA 1
ATOM 782 C C . LYS A 1 99 ? -16.938 -7.461 15.464 1.00 87.81 99 LYS A C 1
ATOM 784 O O . LYS A 1 99 ? -16.766 -6.297 15.816 1.00 87.81 99 LYS A O 1
ATOM 789 N N . ILE A 1 100 ? -15.946 -8.325 15.278 1.00 89.00 100 ILE A N 1
ATOM 790 C CA . ILE A 1 100 ? -14.527 -7.976 15.363 1.00 89.00 100 ILE A CA 1
ATOM 791 C C . ILE A 1 100 ? -13.913 -8.208 13.989 1.00 89.00 100 ILE A C 1
ATOM 793 O O . ILE A 1 100 ? -14.093 -9.277 13.403 1.00 89.00 100 ILE A O 1
ATOM 797 N N . PHE A 1 101 ? -13.180 -7.218 13.500 1.00 89.69 101 PHE A N 1
ATOM 798 C CA . PHE A 1 101 ? -12.543 -7.242 12.195 1.00 89.69 101 PHE A CA 1
ATOM 799 C C . PHE A 1 101 ? -11.047 -6.951 12.295 1.00 89.69 101 PHE A C 1
ATOM 801 O O . PHE A 1 101 ? -10.638 -6.166 13.148 1.00 89.69 101 PHE A O 1
ATOM 808 N N . PRO A 1 102 ? -10.217 -7.524 11.413 1.00 89.81 102 PRO A N 1
ATOM 809 C CA . PRO A 1 102 ? -8.803 -7.196 11.369 1.00 89.81 102 PRO A CA 1
ATOM 810 C C . PRO A 1 102 ? -8.562 -5.849 10.688 1.00 89.81 102 PRO A C 1
ATOM 812 O O . PRO A 1 102 ? -9.109 -5.566 9.626 1.00 89.81 102 PRO A O 1
ATOM 815 N N . ILE A 1 103 ? -7.661 -5.057 11.260 1.00 89.00 103 ILE A N 1
ATOM 816 C CA . ILE A 1 103 ? -7.071 -3.893 10.607 1.00 89.00 103 ILE A CA 1
ATOM 817 C C . ILE A 1 103 ? -5.793 -4.345 9.904 1.00 89.00 103 ILE A C 1
ATOM 819 O O . ILE A 1 103 ? -4.845 -4.838 10.534 1.00 89.00 103 ILE A O 1
ATOM 823 N N . ILE A 1 104 ? -5.745 -4.134 8.591 1.00 90.56 104 ILE A N 1
ATOM 824 C CA . ILE A 1 104 ? -4.598 -4.494 7.759 1.00 90.56 104 ILE A CA 1
ATOM 825 C C . ILE A 1 104 ? -3.897 -3.223 7.282 1.00 90.56 104 ILE A C 1
ATOM 827 O O . ILE A 1 104 ? -4.530 -2.296 6.790 1.00 90.56 104 ILE A O 1
ATOM 831 N N . ALA A 1 105 ? -2.573 -3.179 7.390 1.00 90.56 105 ALA A N 1
ATOM 832 C CA . ALA A 1 105 ? -1.752 -2.131 6.796 1.00 90.56 105 ALA A CA 1
ATOM 833 C C . ALA A 1 105 ? -0.875 -2.714 5.690 1.00 90.56 105 ALA A C 1
ATOM 835 O O . ALA A 1 105 ? -0.267 -3.769 5.855 1.00 90.56 105 ALA A O 1
ATOM 836 N N . GLY A 1 106 ? -0.788 -2.010 4.570 1.00 90.06 106 GLY A N 1
ATOM 837 C CA . GLY A 1 106 ? 0.034 -2.372 3.428 1.00 90.06 106 GLY A CA 1
ATOM 838 C C . GLY A 1 106 ? 1.039 -1.277 3.095 1.00 90.06 106 GLY A C 1
ATOM 839 O O . GLY A 1 106 ? 0.730 -0.091 3.145 1.00 90.06 106 GLY A O 1
ATOM 840 N N . GLN A 1 107 ? 2.239 -1.675 2.706 1.00 90.50 107 GLN A N 1
ATOM 841 C CA . GLN A 1 107 ? 3.214 -0.836 2.032 1.00 90.50 107 GLN A CA 1
ATOM 842 C C . GLN A 1 107 ? 3.364 -1.350 0.606 1.00 90.50 107 GLN A C 1
ATOM 844 O O . GLN A 1 107 ? 3.693 -2.511 0.391 1.00 90.50 107 GLN A O 1
ATOM 849 N N . ILE A 1 108 ? 3.134 -0.482 -0.369 1.00 91.12 108 ILE A N 1
ATOM 850 C CA . ILE A 1 108 ? 3.233 -0.794 -1.792 1.00 91.12 108 ILE A CA 1
ATOM 851 C C . ILE A 1 108 ? 4.327 0.088 -2.373 1.00 91.12 108 ILE A C 1
ATOM 853 O O . ILE A 1 108 ? 4.295 1.307 -2.207 1.00 91.12 108 ILE A O 1
ATOM 857 N N . ILE A 1 109 ? 5.291 -0.513 -3.059 1.00 91.12 109 ILE A N 1
ATOM 858 C CA . ILE A 1 109 ? 6.359 0.206 -3.748 1.00 91.12 109 ILE A CA 1
ATOM 859 C C . ILE A 1 109 ? 6.355 -0.244 -5.201 1.00 91.12 109 ILE A C 1
ATOM 861 O O . ILE A 1 109 ? 6.499 -1.427 -5.484 1.00 91.12 109 ILE A O 1
ATOM 865 N N . VAL A 1 110 ? 6.208 0.706 -6.118 1.00 93.31 110 VAL A N 1
ATOM 866 C CA . VAL A 1 110 ? 6.250 0.472 -7.561 1.00 93.31 110 VAL A CA 1
ATOM 867 C C . VAL A 1 110 ? 7.413 1.259 -8.144 1.00 93.31 110 VAL A C 1
ATOM 869 O O . VAL A 1 110 ? 7.509 2.475 -7.964 1.00 93.31 110 VAL A O 1
ATOM 872 N N . GLY A 1 111 ? 8.304 0.561 -8.836 1.00 93.44 111 GLY A N 1
ATOM 873 C CA . GLY A 1 111 ? 9.452 1.120 -9.528 1.00 93.44 111 GLY A CA 1
ATOM 874 C C . GLY A 1 111 ? 9.302 0.967 -11.034 1.00 93.44 111 GLY A C 1
ATOM 875 O O . GLY A 1 111 ? 9.019 -0.109 -11.547 1.00 93.44 111 GLY A O 1
ATOM 876 N N . CYS A 1 112 ? 9.529 2.053 -11.759 1.00 93.81 112 CYS A N 1
ATOM 877 C CA . CYS A 1 112 ? 9.751 2.032 -13.192 1.00 93.81 112 CYS A CA 1
ATOM 878 C C . CYS A 1 112 ? 11.235 2.277 -13.443 1.00 93.81 112 CYS A C 1
ATOM 880 O O . CYS A 1 112 ? 11.789 3.285 -13.002 1.00 93.81 112 CYS A O 1
ATOM 882 N N . CYS A 1 113 ? 11.876 1.377 -14.173 1.00 92.69 113 CYS A N 1
ATOM 883 C CA . CYS A 1 113 ? 13.250 1.520 -14.620 1.00 92.69 113 CYS A CA 1
ATOM 884 C C . CYS A 1 113 ? 13.282 1.799 -16.119 1.00 92.69 113 CYS A C 1
ATOM 886 O O . CYS A 1 113 ? 12.529 1.207 -16.893 1.00 92.69 113 CYS A O 1
ATOM 888 N N . LYS A 1 114 ? 14.177 2.699 -16.531 1.00 93.19 114 LYS A N 1
ATOM 889 C CA . LYS A 1 114 ? 14.428 3.000 -17.936 1.00 93.19 114 LYS A CA 1
ATOM 890 C C . LYS A 1 114 ? 15.779 2.444 -18.363 1.00 93.19 114 LYS A C 1
ATOM 892 O O . LYS A 1 114 ? 16.819 2.790 -17.800 1.00 93.19 114 LYS A O 1
ATOM 897 N N . ARG A 1 115 ? 15.754 1.653 -19.427 1.00 88.81 115 ARG A N 1
ATOM 898 C CA . ARG A 1 115 ? 16.914 1.219 -20.193 1.00 88.81 115 ARG A CA 1
ATOM 899 C C . ARG A 1 115 ? 17.126 2.174 -21.366 1.00 88.81 115 ARG A C 1
ATOM 901 O O . ARG A 1 115 ? 16.371 2.128 -22.335 1.00 88.81 115 ARG A O 1
ATOM 908 N N . LYS A 1 116 ? 18.105 3.079 -21.253 1.00 83.31 116 LYS A N 1
ATOM 909 C CA . LYS A 1 116 ? 18.435 4.047 -22.325 1.00 83.31 116 LYS A CA 1
ATOM 910 C C . LYS A 1 116 ? 19.269 3.403 -23.433 1.00 83.31 116 LYS A C 1
ATOM 912 O O . LYS A 1 116 ? 19.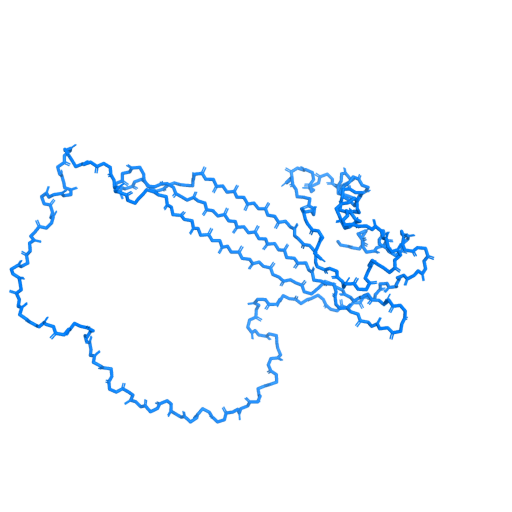062 3.688 -24.607 1.00 83.31 116 LYS A O 1
ATOM 917 N N . ASP A 1 117 ? 20.166 2.516 -23.035 1.00 79.88 117 ASP A N 1
ATOM 918 C CA . ASP A 1 117 ? 21.075 1.752 -23.880 1.00 79.88 117 ASP A CA 1
ATOM 919 C C . ASP A 1 117 ? 21.264 0.357 -23.266 1.00 79.88 117 ASP A C 1
ATOM 921 O O . ASP A 1 117 ? 20.625 0.016 -22.270 1.00 79.88 117 ASP A O 1
ATOM 925 N N . ARG A 1 118 ? 22.094 -0.480 -23.887 1.00 73.00 118 ARG A N 1
ATOM 926 C CA . ARG A 1 118 ? 22.281 -1.873 -23.471 1.00 73.00 118 ARG A CA 1
ATOM 927 C C . ARG A 1 118 ? 22.761 -2.010 -22.023 1.00 73.00 118 ARG A C 1
ATOM 929 O O . ARG A 1 118 ? 22.310 -2.931 -21.345 1.00 73.00 118 ARG A O 1
ATOM 936 N N . ASP A 1 119 ? 23.633 -1.110 -21.580 1.00 79.50 119 ASP A N 1
ATOM 937 C CA . ASP A 1 119 ? 24.383 -1.257 -20.331 1.00 79.50 119 ASP A CA 1
ATOM 938 C C . ASP A 1 119 ? 23.862 -0.314 -19.234 1.00 79.50 119 ASP A C 1
ATOM 940 O O . ASP A 1 119 ? 24.096 -0.536 -18.045 1.00 79.50 119 ASP A O 1
ATOM 944 N N . THR A 1 120 ? 23.084 0.707 -19.604 1.00 82.62 120 THR A N 1
ATOM 945 C CA . THR A 1 120 ? 22.486 1.648 -18.655 1.00 82.62 120 THR A CA 1
ATOM 946 C C . THR A 1 120 ? 21.035 1.301 -18.350 1.00 82.62 120 THR A C 1
ATOM 948 O O . THR A 1 120 ? 20.109 1.647 -19.093 1.00 82.62 120 THR A O 1
ATOM 951 N N . PHE A 1 121 ? 20.832 0.709 -17.176 1.00 85.50 121 PHE A N 1
ATOM 952 C CA . PHE A 1 121 ? 19.526 0.490 -16.564 1.00 85.50 121 PHE A CA 1
ATOM 953 C C . PHE A 1 121 ? 19.427 1.314 -15.279 1.00 85.50 121 PHE A C 1
ATOM 955 O O . PHE A 1 121 ? 20.202 1.106 -14.348 1.00 85.50 121 PHE A O 1
ATOM 962 N N . LYS A 1 122 ? 18.520 2.295 -15.226 1.00 89.88 122 LYS A N 1
ATOM 963 C CA . LYS A 1 122 ? 18.376 3.177 -14.055 1.00 89.88 122 LYS A CA 1
ATOM 964 C C . LYS A 1 122 ? 16.923 3.324 -13.640 1.00 89.88 122 LYS A C 1
ATOM 966 O O . LYS A 1 122 ? 16.030 3.286 -14.486 1.00 89.88 122 LYS A O 1
ATOM 971 N N . CYS A 1 123 ? 16.711 3.559 -12.346 1.00 89.94 123 CYS A N 1
ATOM 972 C CA . CYS A 1 123 ? 15.411 3.971 -11.830 1.00 89.94 123 CYS A CA 1
ATOM 973 C C . CYS A 1 123 ? 14.969 5.249 -12.554 1.00 89.94 123 CYS A C 1
ATOM 975 O O . CYS A 1 123 ? 15.700 6.240 -12.597 1.00 89.94 123 CYS A O 1
ATOM 977 N N . TRP A 1 124 ? 13.800 5.183 -13.179 1.00 92.50 124 TRP A N 1
ATOM 978 C CA . TRP A 1 124 ? 13.145 6.310 -13.825 1.00 92.50 124 TRP A CA 1
ATOM 979 C C . TRP A 1 124 ? 12.186 6.991 -12.858 1.00 92.50 124 TRP A C 1
ATOM 981 O O . TRP A 1 124 ? 12.202 8.210 -12.722 1.00 92.50 124 TRP A O 1
ATOM 991 N N . GLN A 1 125 ? 11.362 6.194 -12.184 1.00 93.56 125 GLN A N 1
ATOM 992 C CA . GLN A 1 125 ? 10.384 6.681 -11.229 1.00 93.56 125 GLN A CA 1
ATOM 993 C C . GLN A 1 125 ? 10.161 5.625 -10.157 1.00 93.56 125 GLN A C 1
ATOM 995 O O . GLN A 1 125 ? 10.006 4.449 -10.467 1.00 93.56 125 GLN A O 1
ATOM 1000 N N . LEU A 1 126 ? 10.110 6.056 -8.905 1.00 91.44 126 LEU A N 1
ATOM 1001 C CA . LEU A 1 126 ? 9.740 5.220 -7.773 1.00 91.44 126 LEU A CA 1
ATOM 1002 C C . LEU A 1 126 ? 8.528 5.859 -7.106 1.00 91.44 126 LEU A C 1
ATOM 1004 O O . LEU A 1 126 ? 8.509 7.070 -6.895 1.00 91.44 126 LEU A O 1
ATOM 1008 N N . ASN A 1 127 ? 7.514 5.060 -6.806 1.00 89.81 127 ASN A N 1
ATOM 1009 C CA . ASN A 1 127 ? 6.330 5.503 -6.092 1.00 89.81 127 ASN A CA 1
ATOM 1010 C C . ASN A 1 127 ? 6.060 4.544 -4.938 1.00 89.81 127 ASN A C 1
ATOM 1012 O O . ASN A 1 127 ? 5.919 3.340 -5.144 1.00 89.81 127 ASN A O 1
ATOM 1016 N N . ASN A 1 128 ? 5.997 5.080 -3.729 1.00 87.25 128 ASN A N 1
ATOM 1017 C CA . ASN A 1 128 ? 5.686 4.352 -2.515 1.00 87.25 128 ASN A CA 1
ATOM 1018 C C . ASN A 1 128 ? 4.352 4.842 -1.953 1.00 87.25 128 ASN A C 1
ATOM 1020 O O . ASN A 1 128 ? 4.093 6.041 -1.867 1.00 87.25 128 ASN A O 1
ATOM 1024 N N . LYS A 1 129 ? 3.507 3.901 -1.540 1.00 87.62 129 LYS A N 1
ATOM 1025 C CA . LYS A 1 129 ? 2.252 4.187 -0.857 1.00 87.62 129 LYS A CA 1
ATOM 1026 C C . LYS A 1 129 ? 2.111 3.329 0.384 1.00 87.62 129 LYS A C 1
ATOM 1028 O O . LYS A 1 129 ? 2.349 2.125 0.333 1.00 87.62 129 LYS A O 1
ATOM 1033 N N . ILE A 1 130 ? 1.676 3.942 1.475 1.00 86.94 130 ILE A N 1
ATOM 1034 C CA . ILE A 1 130 ? 1.163 3.233 2.642 1.00 86.94 130 ILE A CA 1
ATOM 1035 C C . ILE A 1 130 ? -0.357 3.248 2.542 1.00 86.94 130 ILE A C 1
ATOM 1037 O O . ILE A 1 130 ? -0.973 4.291 2.330 1.00 86.94 130 ILE A O 1
ATOM 1041 N N . VAL A 1 131 ? -0.964 2.083 2.676 1.00 89.00 131 VAL A N 1
ATOM 1042 C CA . VAL A 1 131 ? -2.410 1.897 2.644 1.00 89.00 131 VAL A CA 1
ATOM 1043 C C . VAL A 1 131 ? -2.854 1.205 3.921 1.00 89.00 131 VAL A C 1
ATOM 1045 O O . VAL A 1 131 ? -2.099 0.444 4.523 1.00 89.00 131 VAL A O 1
ATOM 1048 N N . MET A 1 132 ? -4.074 1.479 4.348 1.00 88.00 132 MET A N 1
ATOM 1049 C CA . MET A 1 132 ? -4.716 0.793 5.461 1.00 88.00 132 MET A CA 1
ATOM 1050 C C . MET A 1 132 ? -6.075 0.312 4.974 1.00 88.00 132 MET A C 1
ATOM 1052 O O . MET A 1 132 ? -6.776 1.075 4.325 1.00 88.00 132 MET A O 1
ATOM 1056 N N . ALA A 1 133 ? -6.410 -0.946 5.225 1.00 87.62 133 ALA A N 1
ATOM 1057 C CA . ALA A 1 133 ? -7.724 -1.495 4.935 1.00 87.62 133 ALA A CA 1
ATOM 1058 C C . ALA A 1 133 ? -8.517 -1.568 6.238 1.00 87.62 133 ALA A C 1
ATOM 1060 O O . ALA A 1 133 ? -8.047 -2.151 7.224 1.00 87.62 133 ALA A O 1
ATOM 1061 N N . MET A 1 134 ? -9.683 -0.937 6.219 1.00 84.00 134 MET A N 1
ATOM 1062 C CA . MET A 1 134 ? -10.678 -0.945 7.276 1.00 84.00 134 MET A CA 1
ATOM 1063 C C . MET A 1 134 ? -11.870 -1.809 6.836 1.00 84.00 134 MET A C 1
ATOM 1065 O O . MET A 1 134 ? -12.009 -2.120 5.655 1.00 84.00 134 MET A O 1
ATOM 1069 N N . PRO A 1 135 ? -12.711 -2.263 7.774 1.00 82.88 135 PRO A N 1
ATOM 1070 C CA . PRO A 1 135 ? -13.923 -3.005 7.432 1.00 82.88 135 PRO A CA 1
ATOM 1071 C C . PRO A 1 135 ? -14.924 -2.120 6.684 1.00 82.88 135 PRO A C 1
ATOM 1073 O O . PRO A 1 135 ? -15.007 -0.933 6.981 1.00 82.88 135 PRO A O 1
ATOM 1076 N N . ASP A 1 136 ? -15.751 -2.702 5.815 1.00 77.69 136 ASP A N 1
ATOM 1077 C CA . ASP A 1 136 ? -16.836 -1.963 5.146 1.00 77.69 136 ASP A CA 1
ATOM 1078 C C . ASP A 1 136 ? -17.832 -1.368 6.165 1.00 77.69 136 ASP A C 1
ATOM 1080 O O . ASP A 1 136 ? -18.260 -0.226 6.023 1.00 77.69 136 ASP A O 1
ATOM 1084 N N . ASP A 1 137 ? -18.096 -2.097 7.260 1.00 75.62 137 ASP A N 1
ATOM 1085 C CA . ASP A 1 137 ? -18.914 -1.656 8.408 1.00 75.62 137 ASP A CA 1
ATOM 1086 C C . ASP A 1 137 ? -18.298 -0.429 9.142 1.00 75.62 137 ASP A C 1
ATOM 1088 O O . ASP A 1 137 ? -18.860 0.102 10.093 1.00 75.62 137 ASP A O 1
ATOM 1092 N N . TYR A 1 138 ? -17.106 0.043 8.756 1.00 73.56 138 TYR A N 1
ATOM 1093 C CA . TYR A 1 138 ? -16.497 1.240 9.345 1.00 73.56 138 TYR A CA 1
ATOM 1094 C C . TYR A 1 138 ? -17.212 2.539 8.928 1.00 73.56 138 TYR A C 1
ATOM 1096 O O . TYR A 1 138 ? -17.121 3.522 9.663 1.00 73.56 138 TYR A O 1
ATOM 1104 N N . ASP A 1 139 ? -17.972 2.546 7.827 1.00 69.44 139 ASP A N 1
ATOM 1105 C CA . ASP A 1 139 ? -18.820 3.671 7.388 1.00 69.44 139 ASP A CA 1
ATOM 1106 C C . ASP A 1 139 ? -20.310 3.425 7.706 1.00 69.44 139 ASP A C 1
ATOM 1108 O O . ASP A 1 139 ? -21.174 3.432 6.835 1.00 69.44 139 ASP A O 1
ATOM 1112 N N . ASP A 1 140 ? -20.618 3.168 8.979 1.00 62.91 140 ASP A N 1
ATOM 1113 C CA . ASP A 1 140 ? -21.977 2.844 9.453 1.00 62.91 140 ASP A CA 1
ATOM 1114 C C . ASP A 1 140 ? -22.988 4.024 9.377 1.00 62.91 140 ASP A C 1
ATOM 1116 O O . ASP A 1 140 ? -24.175 3.827 9.634 1.00 62.91 140 ASP A O 1
ATOM 1120 N N . ASP A 1 141 ? -22.549 5.252 9.061 1.00 56.41 141 ASP A N 1
ATOM 1121 C CA . ASP A 1 14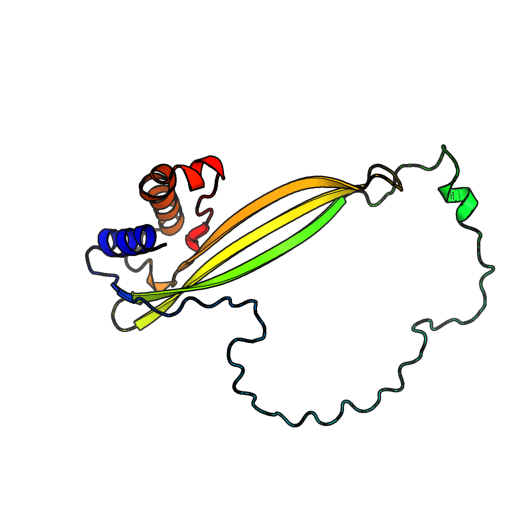1 ? -23.325 6.500 9.233 1.00 56.41 141 ASP A CA 1
ATOM 1122 C C . ASP A 1 141 ? -23.640 7.255 7.921 1.00 56.41 141 ASP A C 1
ATOM 1124 O O . ASP A 1 141 ? -23.884 8.464 7.959 1.00 56.41 141 ASP A O 1
ATOM 1128 N N . ASP A 1 142 ? -23.621 6.598 6.757 1.00 58.56 142 ASP A N 1
ATOM 1129 C CA . ASP A 1 142 ? -23.798 7.270 5.456 1.00 58.56 142 ASP A CA 1
ATOM 1130 C C . ASP A 1 142 ? -22.807 8.446 5.273 1.00 58.56 142 ASP A C 1
ATOM 1132 O O . ASP A 1 142 ? -23.163 9.518 4.769 1.00 58.56 142 ASP A O 1
ATOM 1136 N N . GLY A 1 143 ? -21.535 8.275 5.672 1.00 57.47 143 GLY A N 1
ATOM 1137 C CA . GLY A 1 143 ? -20.484 9.300 5.567 1.00 57.47 143 GLY A CA 1
ATOM 1138 C C . GLY A 1 143 ? -20.190 9.759 4.129 1.00 57.47 143 GLY A C 1
ATOM 1139 O O . GLY A 1 143 ? -19.431 10.711 3.904 1.00 57.47 143 GLY A O 1
ATOM 1140 N N . GLY A 1 144 ? -20.834 9.107 3.159 1.00 62.88 144 GLY A N 1
ATOM 1141 C CA . GLY A 1 144 ? -20.775 9.373 1.734 1.00 62.88 144 GLY A CA 1
ATOM 1142 C C . GLY A 1 144 ? -19.503 8.812 1.110 1.00 62.88 144 GLY A C 1
ATOM 1143 O O . GLY A 1 144 ? -18.544 8.461 1.792 1.00 62.88 144 GLY A O 1
ATOM 1144 N N . GLU A 1 145 ? -19.442 8.811 -0.224 1.00 65.56 145 GLU A N 1
ATOM 1145 C CA . GLU A 1 145 ? -18.339 8.215 -1.004 1.00 65.56 145 GLU A CA 1
ATOM 1146 C C . GLU A 1 145 ? -16.926 8.733 -0.639 1.00 65.56 145 GLU A C 1
ATOM 1148 O O . GLU A 1 145 ? -15.919 8.148 -1.034 1.00 65.56 145 GLU A O 1
ATOM 1153 N N . ASN A 1 146 ? -16.824 9.837 0.115 1.00 71.50 146 ASN A N 1
ATOM 1154 C CA . ASN A 1 146 ? -15.568 10.487 0.486 1.00 71.50 146 ASN A CA 1
ATOM 1155 C C . ASN A 1 146 ? -15.167 10.330 1.963 1.00 71.50 146 ASN A C 1
ATOM 1157 O O . ASN A 1 146 ? -14.133 10.891 2.347 1.00 71.50 146 ASN A O 1
ATOM 1161 N N . PHE A 1 147 ? -15.917 9.587 2.785 1.00 77.62 147 PHE A N 1
ATOM 1162 C CA . PHE A 1 147 ? -15.625 9.434 4.215 1.00 77.62 147 PHE A CA 1
ATOM 1163 C C . PHE A 1 147 ? -14.190 8.949 4.469 1.00 77.62 147 PHE A C 1
ATOM 1165 O O . PHE A 1 147 ? -13.388 9.658 5.087 1.00 77.62 147 PHE A O 1
ATOM 1172 N N . CYS A 1 148 ? -13.813 7.803 3.891 1.00 74.25 148 CYS A N 1
ATOM 1173 C CA . CYS A 1 148 ? -12.478 7.217 4.045 1.00 74.25 148 CYS A CA 1
ATOM 1174 C C . CYS A 1 148 ? -11.362 8.168 3.593 1.00 74.25 148 CYS A C 1
ATOM 1176 O O . CYS A 1 148 ? -10.301 8.226 4.217 1.00 74.25 148 CYS A O 1
ATOM 1178 N N . ARG A 1 149 ? -11.600 8.966 2.544 1.00 77.88 149 ARG A N 1
ATOM 1179 C CA . ARG A 1 149 ? -10.635 9.957 2.049 1.00 77.88 149 ARG A CA 1
ATOM 1180 C C . ARG A 1 149 ? -10.450 11.114 3.030 1.00 77.88 149 ARG A C 1
ATOM 1182 O O . ARG A 1 149 ? -9.314 11.434 3.376 1.00 77.88 149 ARG A O 1
ATOM 1189 N N . SER A 1 150 ? -11.543 11.720 3.492 1.00 78.81 150 SER A N 1
ATOM 1190 C CA . SER A 1 150 ? -11.497 12.828 4.456 1.00 78.81 150 SER A CA 1
ATOM 1191 C C . SER A 1 150 ? -10.872 12.388 5.785 1.00 78.81 150 SER A C 1
ATOM 1193 O O . SER A 1 150 ? -10.065 13.100 6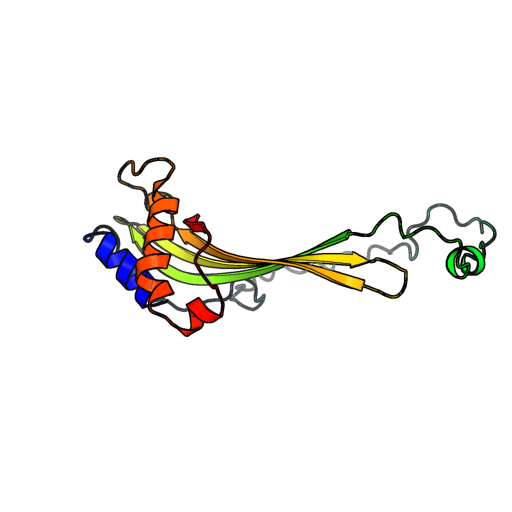.396 1.00 78.81 150 SER A O 1
ATOM 1195 N N . PHE A 1 151 ? -11.173 11.160 6.205 1.00 80.06 151 PHE A N 1
ATOM 1196 C CA . PHE A 1 151 ? -10.597 10.569 7.401 1.00 80.06 151 PHE A CA 1
ATOM 1197 C C . PHE A 1 151 ? -9.092 10.300 7.246 1.00 80.06 151 PHE A C 1
ATOM 1199 O O . PHE A 1 151 ? -8.314 10.625 8.146 1.00 80.06 151 PHE A O 1
ATOM 1206 N N . CYS A 1 152 ? -8.661 9.815 6.075 1.00 81.75 152 CYS A N 1
ATOM 1207 C CA . CYS A 1 152 ? -7.251 9.691 5.687 1.00 81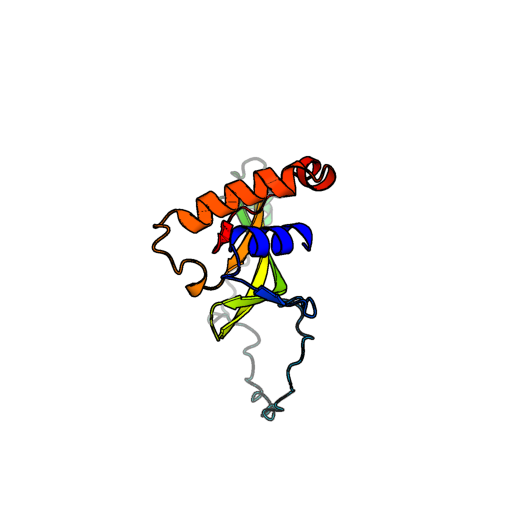.75 152 CYS A CA 1
ATOM 1208 C C . CYS A 1 152 ? -6.494 11.014 5.843 1.00 81.75 152 CYS A C 1
ATOM 1210 O O . CYS A 1 152 ? -5.446 11.067 6.490 1.00 81.75 152 CYS A O 1
ATOM 1212 N N . GLU A 1 153 ? -7.032 12.088 5.262 1.00 81.75 153 GLU A N 1
ATOM 1213 C CA . GLU A 1 153 ? -6.442 13.429 5.321 1.00 81.75 153 GLU A CA 1
ATOM 1214 C C . GLU A 1 153 ? -6.328 13.906 6.773 1.00 81.75 153 GLU A C 1
ATOM 1216 O O . GLU A 1 153 ? -5.279 14.391 7.199 1.00 81.75 15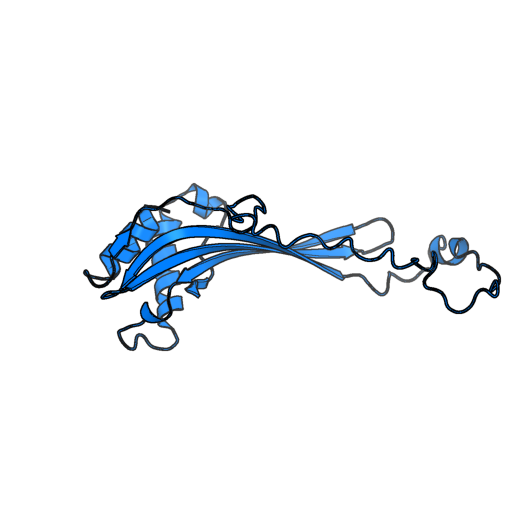3 GLU A O 1
ATOM 1221 N N . THR A 1 154 ? -7.361 13.653 7.575 1.00 82.44 154 THR A N 1
ATOM 1222 C CA . THR A 1 154 ? -7.375 14.025 8.990 1.00 82.44 154 THR A CA 1
ATOM 1223 C C . THR A 1 154 ? -6.332 13.259 9.809 1.00 82.44 154 THR A C 1
ATOM 1225 O O . THR A 1 154 ? -5.658 13.865 10.646 1.00 82.44 154 THR A O 1
ATOM 1228 N N . ILE A 1 155 ? -6.158 11.951 9.579 1.00 81.38 155 ILE A N 1
ATOM 1229 C CA . ILE A 1 155 ? -5.107 11.157 10.240 1.00 81.38 155 ILE A CA 1
ATOM 1230 C C . ILE A 1 155 ? -3.726 11.695 9.869 1.00 81.38 155 ILE A C 1
ATOM 1232 O O . ILE A 1 155 ? -2.886 11.896 10.752 1.00 81.38 155 ILE A O 1
ATOM 1236 N N . ASN A 1 156 ? -3.497 11.964 8.583 1.00 81.06 156 ASN A N 1
ATOM 1237 C CA . ASN A 1 156 ? -2.223 12.493 8.110 1.00 81.06 156 ASN A CA 1
ATOM 1238 C C . ASN A 1 156 ? -1.900 13.830 8.805 1.00 81.06 156 ASN A C 1
ATOM 1240 O O . ASN A 1 156 ? -0.829 13.969 9.397 1.00 81.06 156 ASN A O 1
ATOM 1244 N N . SER A 1 157 ? -2.857 14.760 8.859 1.00 79.44 157 SER A N 1
ATOM 1245 C CA . SER A 1 157 ? -2.651 16.065 9.500 1.00 79.44 157 SER A CA 1
ATOM 1246 C C . SER A 1 157 ? -2.532 16.007 11.027 1.00 79.44 157 SER A C 1
ATOM 1248 O O . SER A 1 157 ? -1.756 16.750 11.626 1.00 79.44 157 SER A O 1
ATOM 1250 N N . LYS A 1 158 ? -3.310 15.157 11.709 1.00 74.56 158 LYS A N 1
ATOM 1251 C CA . LYS A 1 158 ? -3.353 15.149 13.184 1.00 74.56 158 LYS A CA 1
ATOM 1252 C C . LYS A 1 158 ? -2.310 14.251 13.831 1.00 74.56 158 LYS A C 1
ATOM 1254 O O . LYS A 1 158 ? -1.933 14.525 14.974 1.00 74.56 158 LYS A O 1
ATOM 1259 N N . VAL A 1 159 ? -1.878 13.196 13.142 1.00 71.94 159 VAL A N 1
ATOM 1260 C CA . VAL A 1 159 ? -0.989 12.169 13.700 1.00 71.94 159 VAL A CA 1
ATOM 1261 C C . VAL A 1 159 ? 0.373 12.188 13.020 1.00 71.94 159 VAL A C 1
ATOM 1263 O O . VAL A 1 159 ? 1.392 12.220 13.706 1.00 71.94 159 VAL A O 1
ATOM 1266 N N . ILE A 1 160 ? 0.414 12.201 11.688 1.00 67.44 160 ILE A N 1
ATOM 1267 C CA . ILE A 1 160 ? 1.665 12.008 10.943 1.00 67.44 160 ILE A CA 1
ATOM 1268 C C . ILE A 1 160 ? 2.511 13.281 10.925 1.00 67.44 160 ILE A C 1
ATOM 1270 O O . ILE A 1 160 ? 3.706 13.207 11.200 1.00 67.44 160 ILE A O 1
ATOM 1274 N N . ASP A 1 161 ? 1.899 14.453 10.737 1.00 66.69 161 ASP A N 1
ATOM 1275 C CA . ASP A 1 161 ? 2.614 15.741 10.770 1.00 66.69 161 ASP A CA 1
ATOM 1276 C C . ASP A 1 161 ? 3.262 16.052 12.129 1.00 66.69 161 ASP A C 1
ATOM 1278 O O . ASP A 1 161 ? 4.196 16.854 12.209 1.00 66.69 161 ASP A O 1
ATOM 1282 N N . LYS A 1 162 ? 2.799 15.395 13.200 1.00 67.62 162 LYS A N 1
ATOM 1283 C CA . LYS A 1 162 ? 3.373 15.509 14.548 1.00 67.62 162 LYS A CA 1
ATOM 1284 C C . LYS A 1 162 ? 4.584 14.600 14.769 1.00 67.62 162 LYS A C 1
ATOM 1286 O O . LYS A 1 162 ? 5.275 14.752 15.774 1.00 67.62 162 LYS A O 1
ATOM 1291 N N . ILE A 1 163 ? 4.864 13.671 13.853 1.00 71.69 163 ILE A N 1
ATOM 1292 C CA . ILE A 1 163 ? 6.006 12.758 13.929 1.00 71.69 163 ILE A CA 1
ATOM 1293 C C . ILE A 1 163 ? 7.059 13.219 12.916 1.00 71.69 163 ILE A C 1
ATOM 1295 O O . ILE A 1 163 ? 6.984 12.897 11.731 1.00 71.69 163 ILE A O 1
ATOM 1299 N N . SER A 1 164 ? 8.081 13.935 13.398 1.00 66.00 164 SER A N 1
ATOM 1300 C CA . SER A 1 164 ? 9.151 14.521 12.568 1.00 66.00 164 SER A CA 1
ATOM 1301 C C . SER A 1 164 ? 9.777 13.522 11.591 1.00 66.00 164 SER A C 1
ATOM 1303 O O . SER A 1 164 ? 9.845 13.790 10.399 1.00 66.00 164 SER A O 1
ATOM 1305 N N . LYS A 1 165 ? 10.106 12.311 12.060 1.00 67.38 165 LYS A N 1
ATOM 1306 C CA . LYS A 1 165 ? 10.685 11.250 11.217 1.00 67.38 165 LYS A CA 1
ATOM 1307 C C . LYS A 1 165 ? 9.781 10.795 10.065 1.00 67.38 165 LYS A C 1
ATOM 1309 O O . LYS A 1 165 ? 10.296 10.412 9.022 1.00 67.38 165 LYS A O 1
ATOM 1314 N N . LEU A 1 166 ? 8.456 10.786 10.239 1.00 66.00 166 LEU A N 1
ATOM 1315 C CA . LEU A 1 166 ? 7.531 10.392 9.164 1.00 66.00 166 LEU A CA 1
ATOM 1316 C C . LEU A 1 166 ? 7.370 11.512 8.138 1.00 66.00 166 LEU A C 1
ATOM 1318 O O . LEU A 1 166 ? 7.264 11.233 6.946 1.00 66.00 166 LEU A O 1
ATOM 1322 N N . LYS A 1 167 ? 7.428 12.764 8.599 1.00 65.44 167 LYS A N 1
ATOM 1323 C CA . LYS A 1 167 ? 7.436 13.952 7.747 1.00 65.44 167 LYS A CA 1
ATOM 1324 C C . LYS A 1 167 ? 8.700 14.026 6.887 1.00 65.44 167 LYS A C 1
ATOM 1326 O O . LYS A 1 167 ? 8.596 14.255 5.686 1.00 65.44 167 LYS A O 1
ATOM 1331 N N . ASP A 1 168 ? 9.862 13.739 7.475 1.00 64.75 168 ASP A N 1
ATOM 1332 C CA . ASP A 1 168 ? 11.149 13.698 6.766 1.00 64.75 168 ASP A CA 1
ATOM 1333 C C . ASP A 1 168 ? 11.180 12.599 5.692 1.00 64.75 168 ASP A C 1
ATOM 1335 O O . ASP A 1 168 ? 11.744 12.785 4.616 1.00 64.75 168 ASP A O 1
ATOM 1339 N N . LEU A 1 169 ? 10.528 11.464 5.961 1.00 64.56 169 LEU A N 1
ATOM 1340 C CA . LEU A 1 169 ? 10.399 10.348 5.020 1.00 64.56 169 LEU A CA 1
ATOM 1341 C C . LEU A 1 169 ? 9.217 10.501 4.043 1.00 64.56 169 LEU A C 1
ATOM 1343 O O . LEU A 1 169 ? 9.014 9.622 3.207 1.00 64.56 169 LEU A O 1
ATOM 1347 N N . GLN A 1 170 ? 8.434 11.584 4.148 1.00 64.38 170 GLN A N 1
ATOM 1348 C CA . GLN A 1 170 ? 7.200 11.820 3.382 1.00 64.38 170 GLN A CA 1
ATOM 1349 C C . GLN A 1 170 ? 6.212 10.637 3.436 1.00 64.38 170 GLN A C 1
ATOM 1351 O O . GLN A 1 170 ? 5.504 10.339 2.473 1.00 64.38 170 GLN A O 1
ATOM 1356 N N . LEU A 1 171 ? 6.168 9.934 4.571 1.00 65.00 171 LEU A N 1
ATOM 1357 C CA . LEU A 1 171 ? 5.332 8.752 4.765 1.00 65.00 171 LEU A CA 1
ATOM 1358 C C . LEU A 1 171 ? 3.985 9.162 5.359 1.00 65.00 171 LEU A C 1
ATOM 1360 O O . LEU A 1 171 ? 3.889 9.420 6.555 1.00 65.00 171 LEU A O 1
ATOM 1364 N N . GLY A 1 172 ? 2.948 9.189 4.522 1.00 67.50 172 GLY A N 1
ATOM 1365 C CA . GLY A 1 172 ? 1.550 9.361 4.926 1.00 67.50 172 GLY A CA 1
ATOM 1366 C C . GLY A 1 172 ? 0.708 8.127 4.606 1.00 67.50 172 GLY A C 1
ATOM 1367 O O . GLY A 1 172 ? 1.097 7.329 3.755 1.00 67.50 172 GLY A O 1
ATOM 1368 N N . ILE A 1 173 ? -0.459 7.967 5.240 1.00 74.12 173 ILE A N 1
ATOM 1369 C CA . ILE A 1 173 ? -1.449 6.990 4.764 1.00 74.12 173 ILE A CA 1
ATOM 1370 C C . ILE A 1 173 ? -2.068 7.567 3.493 1.00 74.12 173 ILE A C 1
ATOM 1372 O O . ILE A 1 173 ? -2.780 8.570 3.522 1.00 74.12 173 ILE A O 1
ATOM 1376 N N . ASN A 1 174 ? -1.781 6.939 2.361 1.00 75.19 174 ASN A N 1
ATOM 1377 C CA . ASN A 1 174 ? -2.226 7.397 1.051 1.00 75.19 174 ASN A CA 1
ATOM 1378 C C . ASN A 1 174 ? -3.653 6.963 0.727 1.00 75.19 174 ASN A C 1
ATOM 1380 O O . ASN A 1 174 ? -4.292 7.588 -0.119 1.00 75.19 174 ASN A O 1
ATOM 1384 N N . LYS A 1 175 ? -4.121 5.864 1.323 1.00 76.19 175 LYS A N 1
ATOM 1385 C CA . LYS A 1 175 ? -5.466 5.346 1.090 1.00 76.19 175 LYS A CA 1
ATOM 1386 C C . LYS A 1 175 ? -5.963 4.545 2.287 1.00 76.19 175 LYS A C 1
ATOM 1388 O O . LYS A 1 175 ? -5.239 3.678 2.778 1.00 76.19 175 LYS A O 1
ATOM 1393 N N . LEU A 1 176 ? -7.196 4.832 2.683 1.00 71.25 176 LEU A N 1
ATOM 1394 C CA . LEU A 1 176 ? -8.040 3.952 3.472 1.00 71.25 176 LEU A CA 1
ATOM 1395 C C . LEU A 1 176 ? -8.942 3.217 2.486 1.00 71.25 176 LEU A C 1
ATOM 1397 O O . LEU A 1 176 ? -9.592 3.857 1.653 1.00 71.25 176 LEU A O 1
ATOM 1401 N N . LEU A 1 177 ? -8.831 1.896 2.500 1.00 60.91 177 LEU A N 1
ATOM 1402 C CA . LEU A 1 177 ? -9.663 0.970 1.744 1.00 60.91 177 LEU A CA 1
ATOM 1403 C C . LEU A 1 177 ? -10.761 0.447 2.651 1.00 60.91 177 LEU A C 1
ATOM 1405 O O . LEU A 1 177 ? -10.427 0.207 3.832 1.00 60.91 177 LEU A O 1
#

Sequence (177 aa):
MGMILDYIEQAGKGKYQCFKTKKICLDSVDNDTIAYNYDDKTIANATKSTFAETDHSRVKTVSIAYLFKSPKVPPPIFQYFLDGSRHTFKIDDIGIGKKIFPIIAGQIIVGCCKRKDRDTFKCWQLNNKIVMAMPDDYDDDDGGENFCRSFCETINSKVIDKISKLKDLQLGINKLL

Radius of gyration: 25.47 Å; Cα contacts (8 Å, |Δi|>4): 233; chains: 1; bounding box: 52×54×60 Å

Organism: NCBI:txid408170

Secondary structure (DSSP, 8-state):
-HHHHHHHHHHTTTSEEEE----EETT-TTS------------------S---S---------THHHHHSTTPPPPS--EEEEEEEEEEEEEEEEETTEEEEEEEEEEEEEEEEESSSS-EEEEEEEEEEEEE--GGGGTT---TTHHHHHHHHHIIIIITT-HHHHHTT--EEEE-

Nearest PDB structures (foldseek):
  4dam-assembly3_L  TM=4.153E-01  e=4.766E-01  Streptomyces coelicolor
  8utt-assembly1_N  TM=6.767E-01  e=5.169E+00  Homo sapiens
  6e7p-assembly1_A  TM=2.595E-01  e=3.865E+00  Homo sapiens

Solvent-accessible surface area (backbone atoms only — not comparable to full-atom values): 10795 Å² total; per-residue (Å²): 110,66,71,58,53,57,46,50,30,61,73,38,73,74,57,35,44,75,44,94,54,81,68,41,59,71,74,51,87,80,68,74,69,76,75,76,75,66,74,76,70,68,74,71,82,71,79,66,67,93,59,93,68,93,70,83,74,81,68,77,83,73,78,59,62,64,72,72,68,45,93,82,52,73,64,56,91,79,28,75,47,79,50,69,52,74,47,40,28,41,57,32,32,38,33,49,86,94,45,76,44,70,33,35,39,35,42,40,39,41,39,32,30,36,34,68,46,97,85,47,74,42,83,69,46,78,49,76,43,31,35,35,41,56,57,79,77,74,60,78,74,76,62,54,102,52,37,50,57,56,51,32,53,50,47,33,64,70,51,36,67,74,34,64,73,37,53,76,68,68,57,50,61,73,41,54,77